Protein AF-A0A559GF08-F1 (afdb_monomer)

Sequence (227 aa):
DFEVPTYYSNYQAYDAAHPFNNPENWEAVPYRADKDIAAGDEINVTFIAVKAKAMRWRMERKVDKRGVAMIEMTFLAPSELPQESTQSKLLVDGKELPDFSENRQDYQVTYSGQRPKVSVEETDQVASTVVDSGDDSLPVLVRLVSESGKQVKEYRIQLTKEKPVSEKTVAAVQEELPKLEFVEKDLAYKTVEKKDSTLYLGETRVEQEGKVGKERIFTAVNPDGGK

Organism: Streptococcus pneumoniae (NCBI:txid1313)

pLDDT: mean 78.53, std 19.09, range [33.47, 97.62]

Radius of gyration: 30.88 Å; Cα contacts (8 Å, |Δi|>4): 286; chains: 1; bounding box: 60×71×81 Å

Structure (mmCIF, N/CA/C/O backbone):
data_AF-A0A559GF08-F1
#
_entry.id   AF-A0A559GF08-F1
#
loop_
_atom_site.group_PDB
_atom_site.id
_atom_site.type_symbol
_atom_site.label_atom_id
_atom_site.label_alt_id
_atom_site.label_comp_id
_atom_site.label_asym_id
_atom_site.label_entity_id
_atom_site.label_seq_id
_atom_site.pdbx_PDB_ins_code
_atom_site.Cartn_x
_atom_site.Cartn_y
_atom_site.Cartn_z
_atom_site.occupancy
_atom_site.B_iso_or_equiv
_atom_site.auth_seq_id
_atom_site.auth_comp_id
_atom_site.auth_asym_id
_atom_site.auth_atom_id
_atom_site.pdbx_PDB_model_num
ATOM 1 N N . ASP A 1 1 ? 13.457 18.458 -1.532 1.00 78.50 1 ASP A N 1
ATOM 2 C CA . ASP A 1 1 ? 12.415 18.038 -0.576 1.00 78.50 1 ASP A CA 1
ATOM 3 C C . ASP A 1 1 ? 11.056 18.244 -1.219 1.00 78.50 1 ASP A C 1
ATOM 5 O O . ASP A 1 1 ? 10.985 19.088 -2.108 1.00 78.50 1 ASP A O 1
ATOM 9 N N . PHE A 1 2 ? 10.035 17.468 -0.859 1.00 90.88 2 PHE A N 1
ATOM 10 C CA . PHE A 1 2 ? 8.680 17.598 -1.414 1.00 90.88 2 PHE A CA 1
ATOM 11 C C . PHE A 1 2 ? 7.626 17.177 -0.384 1.00 90.88 2 PHE A C 1
ATOM 13 O O . PHE A 1 2 ? 7.908 16.354 0.482 1.00 90.88 2 PHE A O 1
ATOM 20 N N . GLU A 1 3 ? 6.420 17.723 -0.519 1.00 91.25 3 GLU A N 1
ATOM 21 C CA . GLU A 1 3 ? 5.222 17.301 0.216 1.00 91.25 3 GLU A CA 1
ATOM 22 C C . GLU A 1 3 ? 4.402 16.317 -0.629 1.00 91.25 3 GLU A C 1
ATOM 24 O O . GLU A 1 3 ? 4.605 16.213 -1.837 1.00 91.25 3 GLU A O 1
ATOM 29 N N . VAL A 1 4 ? 3.465 15.587 -0.021 1.00 89.19 4 VAL A N 1
ATOM 30 C CA . VAL A 1 4 ? 2.555 14.705 -0.776 1.00 89.19 4 VAL A CA 1
ATOM 31 C C . VAL A 1 4 ? 1.690 15.551 -1.732 1.00 89.19 4 VAL A C 1
ATOM 33 O O . VAL A 1 4 ? 1.129 16.555 -1.284 1.00 89.19 4 VAL A O 1
ATOM 36 N N . PRO A 1 5 ? 1.531 15.172 -3.021 1.00 84.50 5 PRO A N 1
ATOM 37 C CA . PRO A 1 5 ? 0.679 15.920 -3.942 1.00 84.50 5 PRO A CA 1
ATOM 38 C C . PRO A 1 5 ? -0.761 15.986 -3.435 1.00 84.50 5 PRO A C 1
ATOM 40 O O . PRO A 1 5 ? -1.302 14.986 -2.954 1.00 84.50 5 PRO A O 1
ATOM 43 N N . THR A 1 6 ? -1.425 17.127 -3.632 1.00 83.69 6 THR A N 1
ATOM 44 C CA . THR A 1 6 ? -2.843 17.261 -3.242 1.00 83.69 6 THR A CA 1
ATOM 45 C C . THR A 1 6 ? -3.710 16.301 -4.059 1.00 83.69 6 THR A C 1
ATOM 47 O O . THR A 1 6 ? -4.591 15.631 -3.526 1.00 83.69 6 THR A O 1
ATOM 50 N N . TYR A 1 7 ? -3.403 16.168 -5.353 1.00 84.88 7 TYR A N 1
ATOM 51 C CA . TYR A 1 7 ? -4.056 15.233 -6.269 1.00 84.88 7 TYR A CA 1
ATOM 52 C C . TYR A 1 7 ? -3.156 14.028 -6.558 1.00 84.88 7 TYR A C 1
ATOM 54 O O . TYR A 1 7 ? -2.818 13.759 -7.708 1.00 84.88 7 TYR A O 1
ATOM 62 N N . TYR A 1 8 ? -2.749 13.291 -5.522 1.00 85.06 8 TYR A N 1
ATOM 63 C CA . TYR A 1 8 ? -1.783 12.187 -5.632 1.00 85.06 8 TYR A CA 1
ATOM 64 C C . TYR A 1 8 ? -2.163 11.093 -6.651 1.00 85.06 8 TYR A C 1
ATOM 66 O O . TYR A 1 8 ? -1.274 10.474 -7.230 1.00 85.06 8 TYR A O 1
ATOM 74 N N . SER A 1 9 ? -3.455 10.881 -6.931 1.00 85.44 9 SER A N 1
ATOM 75 C CA . SER A 1 9 ? -3.922 9.909 -7.933 1.00 85.44 9 SER A CA 1
ATOM 76 C C . SER A 1 9 ? -3.825 10.405 -9.380 1.00 85.44 9 SER A C 1
ATOM 78 O O . SER A 1 9 ? -3.810 9.596 -10.302 1.00 85.44 9 SER A O 1
ATOM 80 N N . ASN A 1 10 ? -3.772 11.725 -9.595 1.00 88.75 10 ASN A N 1
ATOM 81 C CA . ASN A 1 10 ? -3.817 12.358 -10.918 1.00 88.75 10 ASN A CA 1
ATOM 82 C C . ASN A 1 10 ? -2.965 13.644 -10.972 1.00 88.75 10 ASN A C 1
ATOM 84 O O . ASN A 1 10 ? -3.360 14.653 -11.565 1.00 88.75 10 ASN A O 1
ATOM 88 N N . TYR A 1 11 ? -1.777 13.613 -10.362 1.00 90.06 11 TYR A N 1
ATOM 89 C CA . TYR A 1 11 ? -0.917 14.792 -10.191 1.00 90.06 11 TYR A CA 1
ATOM 90 C C . TYR A 1 11 ? -0.452 15.392 -11.526 1.00 90.06 11 TYR A C 1
ATOM 92 O O . TYR A 1 11 ? -0.182 16.583 -11.610 1.00 90.06 11 TYR A O 1
ATOM 100 N N . GLN A 1 12 ? -0.401 14.607 -12.603 1.00 88.81 12 GLN A N 1
ATOM 101 C CA . GLN A 1 12 ? -0.050 15.128 -13.925 1.00 88.81 12 GLN A CA 1
ATOM 102 C C . GLN A 1 12 ? -1.097 16.112 -14.468 1.00 88.81 12 GLN A C 1
ATOM 104 O O . GLN A 1 12 ? -0.739 17.101 -15.102 1.00 88.81 12 GLN A O 1
ATOM 109 N N . ALA A 1 13 ? -2.383 15.848 -14.225 1.00 90.94 13 ALA A N 1
ATOM 110 C CA . ALA A 1 13 ? -3.478 16.666 -14.741 1.00 90.94 13 ALA A CA 1
ATOM 111 C C . ALA A 1 13 ? -3.845 17.817 -13.796 1.00 90.94 13 ALA A C 1
ATOM 113 O O . ALA A 1 13 ? -4.133 18.919 -14.255 1.00 90.94 13 ALA A O 1
ATOM 114 N N . TYR A 1 14 ? -3.835 17.559 -12.485 1.00 90.38 14 TYR A N 1
ATOM 115 C CA . TYR A 1 14 ? -4.385 18.480 -11.484 1.00 90.38 14 TYR A CA 1
ATOM 116 C C . TYR A 1 14 ? -3.335 19.111 -10.565 1.00 90.38 14 TYR A C 1
ATOM 118 O O . TYR A 1 14 ? -3.667 20.002 -9.789 1.00 90.38 14 TYR A O 1
ATOM 126 N N . ASP A 1 15 ? -2.073 18.688 -10.662 1.00 89.62 15 ASP A N 1
ATOM 127 C CA . ASP A 1 15 ? -0.966 19.210 -9.855 1.00 89.62 15 ASP A CA 1
ATOM 128 C C . ASP A 1 15 ? 0.312 19.346 -10.704 1.00 89.62 15 ASP A C 1
ATOM 130 O O . ASP A 1 15 ? 1.390 18.852 -10.372 1.00 89.62 15 ASP A O 1
ATOM 134 N N . ALA A 1 16 ? 0.175 19.973 -11.879 1.00 92.12 16 ALA A N 1
ATOM 135 C CA . ALA A 1 16 ? 1.210 20.009 -12.917 1.00 92.12 16 ALA A CA 1
ATOM 136 C C . ALA A 1 16 ? 2.567 20.557 -12.426 1.00 92.12 16 ALA A C 1
ATOM 138 O O . ALA A 1 16 ? 3.612 20.149 -12.931 1.00 92.12 16 ALA A O 1
ATOM 139 N N . ALA A 1 17 ? 2.560 21.441 -11.422 1.00 94.00 17 ALA A N 1
ATOM 140 C CA . ALA A 1 17 ? 3.764 22.027 -10.836 1.00 94.00 17 ALA A CA 1
ATOM 141 C C . ALA A 1 17 ? 4.477 21.112 -9.821 1.00 94.00 17 ALA A C 1
ATOM 143 O O . ALA A 1 17 ? 5.608 21.409 -9.433 1.00 94.00 17 ALA A O 1
ATOM 144 N N . HIS A 1 18 ? 3.854 20.009 -9.389 1.00 95.81 18 HIS A N 1
ATOM 145 C CA . HIS A 1 18 ? 4.458 19.092 -8.429 1.00 95.81 18 HIS A CA 1
ATOM 146 C C . HIS A 1 18 ? 5.778 18.507 -8.974 1.00 95.81 18 HIS A C 1
ATOM 148 O O . HIS A 1 18 ? 5.819 18.065 -10.129 1.00 95.81 18 HIS A O 1
ATOM 154 N N . PRO A 1 19 ? 6.857 18.410 -8.167 1.00 96.31 19 PRO A N 1
ATOM 155 C CA . PRO A 1 19 ? 8.168 17.938 -8.626 1.00 96.31 19 PRO A CA 1
ATOM 156 C C . PRO A 1 19 ? 8.160 16.528 -9.234 1.00 96.31 19 PRO A C 1
ATOM 158 O O . PRO A 1 19 ? 9.055 16.201 -10.010 1.00 96.31 19 PRO A O 1
ATOM 161 N N . PHE A 1 20 ? 7.151 15.700 -8.945 1.00 96.06 20 PHE A N 1
ATOM 162 C CA . PHE A 1 20 ? 6.994 14.378 -9.572 1.00 96.06 20 PHE A CA 1
ATOM 163 C C . PHE A 1 20 ? 6.760 14.438 -11.090 1.00 96.06 20 PHE A C 1
ATOM 165 O O . PHE A 1 20 ? 7.082 13.465 -11.778 1.00 96.06 20 PHE A O 1
ATOM 172 N N . ASN A 1 21 ? 6.255 15.561 -11.616 1.00 95.75 21 ASN A N 1
ATOM 173 C CA . ASN A 1 21 ? 6.024 15.761 -13.048 1.00 95.75 21 ASN A CA 1
ATOM 174 C C . ASN A 1 21 ? 7.292 16.097 -13.843 1.00 95.75 21 ASN A C 1
ATOM 176 O O . ASN A 1 21 ? 7.266 15.995 -15.066 1.00 95.75 21 ASN A O 1
ATOM 180 N N . ASN A 1 22 ? 8.399 16.465 -13.189 1.00 96.38 22 ASN A N 1
ATOM 181 C CA . ASN A 1 22 ? 9.665 16.710 -13.875 1.00 96.38 22 ASN A CA 1
ATOM 182 C C . ASN A 1 22 ? 10.418 15.378 -14.089 1.00 96.38 22 ASN A C 1
ATOM 184 O O . ASN A 1 22 ? 10.813 14.758 -13.098 1.00 96.38 22 ASN A O 1
ATOM 188 N N . PRO A 1 23 ? 10.645 14.921 -15.338 1.00 95.88 23 PRO A N 1
ATOM 189 C CA . PRO A 1 23 ? 11.361 13.673 -15.608 1.00 95.88 23 PRO A CA 1
ATOM 190 C C . PRO A 1 23 ? 12.783 13.646 -15.042 1.00 95.88 23 PRO A C 1
ATOM 192 O O . PRO A 1 23 ? 13.216 12.587 -14.602 1.00 95.88 23 PRO A O 1
ATOM 195 N N . GLU A 1 24 ? 13.457 14.798 -14.978 1.00 97.25 24 GLU A N 1
ATOM 196 C CA . GLU A 1 24 ? 14.831 14.933 -14.468 1.00 97.25 24 GLU A CA 1
ATOM 197 C C . GLU A 1 24 ? 14.940 14.670 -12.957 1.00 97.25 24 GLU A C 1
ATOM 199 O O . GLU A 1 24 ? 16.025 14.419 -12.443 1.00 97.25 24 GLU A O 1
ATOM 204 N N . ASN A 1 25 ? 13.818 14.687 -12.228 1.00 97.00 25 ASN A N 1
ATOM 205 C CA . ASN A 1 25 ? 13.786 14.345 -10.803 1.00 97.00 25 ASN A CA 1
ATOM 206 C C . ASN A 1 25 ? 13.762 12.825 -10.551 1.00 97.00 25 ASN A C 1
ATOM 208 O O . ASN A 1 25 ? 13.628 12.404 -9.401 1.00 97.00 25 ASN A O 1
ATOM 212 N N . TRP A 1 26 ? 13.842 11.999 -11.601 1.00 97.38 26 TRP A N 1
ATOM 213 C CA . TRP A 1 26 ? 13.756 10.545 -11.506 1.00 97.38 26 TRP A CA 1
ATOM 214 C C . TRP A 1 26 ? 14.957 9.866 -12.150 1.00 97.38 26 TRP A C 1
ATOM 216 O O . TRP A 1 26 ? 15.234 10.050 -13.332 1.00 97.38 26 TRP A O 1
ATOM 226 N N . GLU A 1 27 ? 15.602 8.995 -11.384 1.00 97.62 27 GLU A N 1
ATOM 227 C CA . GLU A 1 27 ? 16.711 8.170 -11.849 1.00 97.62 27 GLU A CA 1
ATOM 228 C C . GLU A 1 27 ? 16.234 6.744 -12.154 1.00 97.62 27 GLU A C 1
ATOM 230 O O . GLU A 1 27 ? 15.388 6.186 -11.450 1.00 97.62 27 GLU A O 1
ATOM 235 N N . ALA A 1 28 ? 16.746 6.155 -13.236 1.00 97.31 28 ALA A N 1
ATOM 236 C CA . ALA A 1 28 ? 16.415 4.786 -13.609 1.00 97.31 28 ALA A CA 1
ATOM 237 C C . ALA A 1 28 ? 17.210 3.792 -12.756 1.00 97.31 28 ALA A C 1
ATOM 239 O O . ALA A 1 28 ? 18.436 3.843 -12.719 1.00 97.31 28 ALA A O 1
ATOM 240 N N . VAL A 1 29 ? 16.513 2.840 -12.138 1.00 96.62 29 VAL A N 1
ATOM 241 C CA . VAL A 1 29 ? 17.131 1.742 -11.388 1.00 96.62 29 VAL A CA 1
ATOM 242 C C . VAL A 1 29 ? 17.041 0.463 -12.226 1.00 96.62 29 VAL A C 1
ATOM 244 O O . VAL A 1 29 ? 15.929 0.001 -12.497 1.00 96.62 29 VAL A O 1
ATOM 247 N N . PRO A 1 30 ? 18.172 -0.122 -12.667 1.00 95.44 30 PRO A N 1
ATOM 248 C CA . PRO A 1 30 ? 18.167 -1.425 -13.321 1.00 95.44 30 PRO A CA 1
ATOM 249 C C . PRO A 1 30 ? 17.626 -2.502 -12.379 1.00 95.44 30 PRO A C 1
ATOM 251 O O . PRO A 1 30 ? 18.011 -2.564 -11.211 1.00 95.44 30 PRO A O 1
ATOM 254 N N . TYR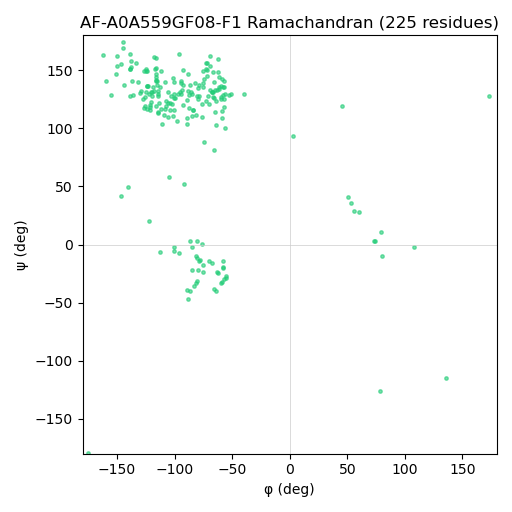 A 1 31 ? 16.757 -3.369 -12.894 1.00 95.31 31 TYR A N 1
ATOM 255 C CA . TYR A 1 31 ? 16.091 -4.401 -12.107 1.00 95.31 31 TYR A CA 1
ATOM 256 C C . TYR A 1 31 ? 16.014 -5.732 -12.856 1.00 95.31 31 TYR A C 1
ATOM 258 O O . TYR A 1 31 ? 16.171 -5.794 -14.078 1.00 95.31 31 TYR A O 1
ATOM 266 N N . ARG A 1 32 ? 15.729 -6.801 -12.110 1.00 94.12 32 ARG A N 1
ATOM 267 C CA . ARG A 1 32 ? 15.436 -8.139 -12.624 1.00 94.12 32 ARG A CA 1
ATOM 268 C C . ARG A 1 32 ? 14.120 -8.639 -12.036 1.00 94.12 32 ARG A C 1
ATOM 270 O O . ARG A 1 32 ? 13.982 -8.687 -10.817 1.00 94.12 32 ARG A O 1
ATOM 277 N N . ALA A 1 33 ? 13.193 -9.031 -12.906 1.00 94.38 33 ALA A N 1
ATOM 278 C CA . ALA A 1 33 ? 11.969 -9.730 -12.526 1.00 94.38 33 ALA A CA 1
ATOM 279 C C . ALA A 1 33 ? 12.202 -11.250 -12.499 1.00 94.38 33 ALA A C 1
ATOM 281 O O . ALA A 1 33 ? 12.999 -11.775 -13.283 1.00 94.38 33 ALA A O 1
ATOM 282 N N . ASP A 1 34 ? 11.520 -11.950 -11.596 1.00 91.12 34 ASP A N 1
ATOM 283 C CA . ASP A 1 34 ? 11.561 -13.413 -11.481 1.00 91.12 34 ASP A CA 1
ATOM 284 C C . ASP A 1 34 ? 10.753 -14.132 -12.577 1.00 91.12 34 ASP A C 1
ATOM 286 O O . ASP A 1 34 ? 11.049 -15.283 -12.904 1.00 91.12 34 ASP A O 1
ATOM 290 N N . LYS A 1 35 ? 9.766 -13.447 -13.162 1.00 93.50 35 LYS A N 1
ATOM 291 C CA . LYS A 1 35 ? 8.879 -13.941 -14.223 1.00 93.50 35 LYS A CA 1
ATOM 292 C C . LYS A 1 35 ? 8.497 -12.838 -15.216 1.00 93.50 35 LYS A C 1
ATOM 294 O O . LYS A 1 35 ? 8.838 -11.668 -15.037 1.00 93.50 35 LYS A O 1
ATOM 299 N N . ASP A 1 36 ? 7.784 -13.225 -16.272 1.00 95.69 36 ASP A N 1
ATOM 300 C CA . ASP A 1 36 ? 7.276 -12.295 -17.282 1.00 95.69 36 ASP A CA 1
ATOM 301 C C . ASP A 1 36 ? 6.300 -11.275 -16.682 1.00 95.69 36 ASP A C 1
ATOM 303 O O . ASP A 1 36 ? 5.471 -11.602 -15.831 1.00 95.69 36 ASP A O 1
ATOM 307 N N . ILE A 1 37 ? 6.341 -10.039 -17.188 1.00 96.25 37 ILE A N 1
ATOM 308 C CA . ILE A 1 37 ? 5.402 -8.987 -16.784 1.00 96.25 37 ILE A CA 1
ATOM 309 C C . ILE A 1 37 ? 4.026 -9.251 -17.412 1.00 96.25 37 ILE A C 1
ATOM 311 O O . ILE A 1 37 ? 3.703 -8.783 -18.511 1.00 96.25 37 ILE A O 1
ATOM 315 N N . ALA A 1 38 ? 3.210 -10.026 -16.703 1.00 94.56 38 ALA A N 1
ATOM 316 C CA . ALA A 1 38 ? 1.864 -10.422 -17.093 1.00 94.56 38 ALA A CA 1
ATOM 317 C C . ALA A 1 38 ? 0.895 -10.350 -15.904 1.00 94.56 38 ALA A C 1
ATOM 319 O O . ALA A 1 38 ? 1.299 -10.379 -14.748 1.00 94.56 38 ALA A O 1
ATOM 320 N N . ALA A 1 39 ? -0.401 -10.239 -16.200 1.00 93.50 39 ALA A N 1
ATOM 321 C CA . ALA A 1 39 ? -1.435 -10.327 -15.173 1.00 93.50 39 ALA A CA 1
ATOM 322 C C . ALA A 1 39 ? -1.570 -11.774 -14.675 1.00 93.50 39 ALA A C 1
ATOM 324 O O . ALA A 1 39 ? -1.469 -12.706 -15.475 1.00 93.50 39 ALA A O 1
ATOM 325 N N . GLY A 1 40 ? -1.857 -11.944 -13.386 1.00 93.56 40 GLY A N 1
ATOM 326 C CA . GLY A 1 40 ? -1.949 -13.248 -12.737 1.00 93.56 40 GLY A CA 1
ATOM 327 C C . GLY A 1 40 ? -1.239 -13.203 -11.393 1.00 93.56 40 GLY A C 1
ATOM 328 O O . GLY A 1 40 ? -1.667 -12.466 -10.508 1.00 93.56 40 GLY A O 1
ATOM 329 N N . ASP A 1 41 ? -0.162 -13.971 -11.273 1.00 88.94 41 ASP A N 1
ATOM 330 C CA . ASP A 1 41 ? 0.632 -14.064 -10.049 1.00 88.94 41 ASP A CA 1
ATOM 331 C C . ASP A 1 41 ? 1.453 -12.798 -9.774 1.00 88.94 41 ASP A C 1
ATOM 333 O O . ASP A 1 41 ? 1.838 -12.067 -10.689 1.00 88.94 41 ASP A O 1
ATOM 337 N N . GLU A 1 42 ? 1.789 -12.592 -8.501 1.00 87.69 42 GLU A N 1
ATOM 338 C CA . GLU A 1 42 ? 2.728 -11.559 -8.067 1.00 87.69 42 GLU A CA 1
ATOM 339 C C . GLU A 1 42 ? 4.097 -11.723 -8.743 1.00 87.69 42 GLU A C 1
ATOM 341 O O . GLU A 1 42 ? 4.585 -12.842 -8.929 1.00 87.69 42 GLU A O 1
ATOM 346 N N . ILE A 1 43 ? 4.710 -10.600 -9.119 1.00 88.88 43 ILE A N 1
ATOM 347 C CA . ILE A 1 43 ? 6.018 -10.545 -9.776 1.00 88.88 43 ILE A CA 1
ATOM 348 C C . ILE A 1 43 ? 7.027 -10.018 -8.763 1.00 88.88 43 ILE A C 1
ATOM 350 O O . ILE A 1 43 ? 6.913 -8.874 -8.320 1.00 88.88 43 ILE A O 1
ATOM 354 N N . ASN A 1 44 ? 8.047 -10.816 -8.452 1.00 87.75 44 ASN A N 1
ATOM 355 C CA . ASN A 1 44 ? 9.121 -10.381 -7.569 1.00 87.75 44 ASN A CA 1
ATOM 356 C C . ASN A 1 44 ? 10.196 -9.676 -8.384 1.00 87.75 44 ASN A C 1
ATOM 358 O O . ASN A 1 44 ? 10.711 -10.206 -9.374 1.00 87.75 44 ASN A O 1
ATOM 362 N N . VAL A 1 45 ? 10.561 -8.478 -7.940 1.00 91.44 45 VAL A N 1
ATOM 363 C CA . VAL A 1 45 ? 11.585 -7.664 -8.584 1.00 91.44 45 VAL A CA 1
ATOM 364 C C . VAL A 1 45 ? 12.742 -7.442 -7.626 1.00 91.44 45 VAL A C 1
ATOM 366 O O . VAL A 1 45 ? 12.559 -7.023 -6.491 1.00 91.44 45 VAL A O 1
ATOM 369 N N . THR A 1 46 ? 13.951 -7.659 -8.130 1.00 89.25 46 THR A N 1
ATOM 370 C CA . THR A 1 46 ? 15.199 -7.379 -7.416 1.00 89.25 46 THR A CA 1
ATOM 371 C C . THR A 1 46 ? 15.983 -6.283 -8.126 1.00 89.25 46 THR A C 1
ATOM 373 O O . THR A 1 46 ? 16.027 -6.223 -9.356 1.00 89.25 46 THR A O 1
ATOM 376 N N . PHE A 1 47 ? 16.601 -5.401 -7.350 1.00 91.56 47 PHE A N 1
ATOM 377 C CA . PHE A 1 47 ? 17.461 -4.322 -7.828 1.00 91.56 47 PHE A CA 1
ATOM 378 C C . PHE A 1 47 ? 18.534 -4.023 -6.777 1.00 91.56 47 PHE A C 1
ATOM 380 O O . PHE A 1 47 ? 18.417 -4.430 -5.622 1.00 91.56 47 PHE A O 1
ATOM 387 N N . ILE A 1 48 ? 19.603 -3.333 -7.178 1.00 87.88 48 ILE A N 1
ATOM 388 C CA . ILE A 1 48 ? 20.638 -2.898 -6.232 1.00 87.88 48 ILE A CA 1
ATOM 389 C C . ILE A 1 48 ? 20.012 -1.901 -5.258 1.00 87.88 48 ILE A C 1
ATOM 391 O O . ILE A 1 48 ? 19.332 -0.977 -5.692 1.00 87.88 48 ILE A O 1
ATOM 395 N N . ALA A 1 49 ? 20.257 -2.078 -3.959 1.00 89.94 49 ALA A N 1
ATOM 396 C CA . ALA A 1 49 ? 19.702 -1.220 -2.919 1.00 89.94 49 ALA A CA 1
ATOM 397 C C . ALA A 1 49 ? 19.946 0.272 -3.212 1.00 89.94 49 ALA A C 1
ATOM 399 O O . ALA A 1 49 ? 21.079 0.695 -3.452 1.00 89.94 49 ALA A O 1
ATOM 400 N N . VAL A 1 50 ? 18.879 1.071 -3.146 1.00 91.19 50 VAL A N 1
ATOM 401 C CA . VAL A 1 50 ? 18.915 2.529 -3.323 1.00 91.19 50 VAL A CA 1
ATOM 402 C C . VAL A 1 50 ? 18.296 3.224 -2.118 1.00 91.19 50 VAL A C 1
ATOM 404 O O . VAL A 1 50 ? 17.386 2.701 -1.479 1.00 91.19 50 VAL A O 1
ATOM 407 N N . LYS A 1 51 ? 18.772 4.433 -1.810 1.00 91.94 51 LYS A N 1
ATOM 408 C CA . LYS A 1 51 ? 18.172 5.293 -0.787 1.00 91.94 51 LYS A CA 1
ATOM 409 C C . LYS A 1 51 ? 17.324 6.358 -1.472 1.00 91.94 51 LYS A C 1
ATOM 411 O O . LYS A 1 51 ? 17.869 7.263 -2.096 1.00 91.94 51 LYS A O 1
ATOM 416 N N . ALA A 1 52 ? 16.006 6.272 -1.327 1.00 90.94 52 ALA A N 1
ATOM 417 C CA . ALA A 1 52 ? 15.069 7.199 -1.952 1.00 90.94 52 ALA A CA 1
ATOM 418 C C . ALA A 1 52 ? 13.946 7.598 -0.986 1.00 90.94 52 ALA A C 1
ATOM 420 O O . ALA A 1 52 ? 13.596 6.845 -0.082 1.00 90.94 52 ALA A O 1
ATOM 421 N N . LYS A 1 53 ? 13.376 8.793 -1.189 1.00 90.31 53 LYS A N 1
ATOM 422 C CA . LYS A 1 53 ? 12.151 9.240 -0.495 1.00 90.31 53 LYS A CA 1
ATOM 423 C C . LYS A 1 53 ? 10.872 8.751 -1.187 1.00 90.31 53 LYS A C 1
ATOM 425 O O . LYS A 1 53 ? 9.822 8.716 -0.563 1.00 90.31 53 LYS A O 1
ATOM 430 N N . ALA A 1 54 ? 10.956 8.419 -2.474 1.00 91.88 54 ALA A N 1
ATOM 431 C CA . ALA A 1 54 ? 9.858 7.890 -3.270 1.00 91.88 54 ALA A CA 1
ATOM 432 C C . ALA A 1 54 ? 10.410 6.987 -4.375 1.00 91.88 54 ALA A C 1
ATOM 434 O O . ALA A 1 54 ? 11.476 7.258 -4.928 1.00 91.88 54 ALA A O 1
ATOM 435 N N . MET A 1 55 ? 9.651 5.951 -4.712 1.00 94.12 55 MET A N 1
ATOM 436 C CA . MET A 1 55 ? 9.915 5.037 -5.819 1.00 94.12 55 MET A CA 1
ATOM 437 C C . MET A 1 55 ? 8.689 5.014 -6.735 1.00 94.12 55 MET A C 1
ATOM 439 O O . MET A 1 55 ? 7.568 5.245 -6.283 1.00 94.12 55 MET A O 1
ATOM 443 N N . ARG A 1 56 ? 8.885 4.756 -8.032 1.00 95.19 56 ARG A N 1
ATOM 444 C CA . ARG A 1 56 ? 7.775 4.599 -8.981 1.00 95.19 56 ARG A CA 1
ATOM 445 C C . ARG A 1 56 ? 8.102 3.594 -10.070 1.00 95.19 56 ARG A C 1
ATOM 447 O O . ARG A 1 56 ? 9.251 3.466 -10.483 1.00 95.19 56 ARG A O 1
ATOM 454 N N . TRP A 1 57 ? 7.052 3.017 -10.635 1.00 96.56 57 TRP A N 1
ATOM 455 C CA . TRP A 1 57 ? 7.104 2.308 -11.905 1.00 96.56 57 TRP A 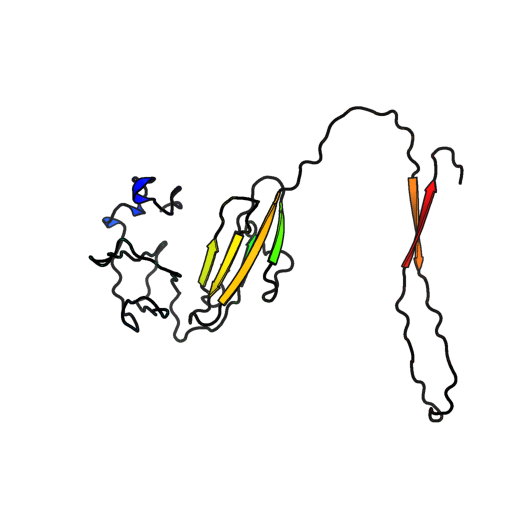CA 1
ATOM 456 C C . TRP A 1 57 ? 6.570 3.208 -13.018 1.00 96.56 57 TRP A C 1
ATOM 458 O O . TRP A 1 57 ? 5.397 3.580 -13.021 1.00 96.56 57 TRP A O 1
ATOM 468 N N . ARG A 1 58 ? 7.425 3.576 -13.978 1.00 96.62 58 ARG A N 1
ATOM 469 C CA . ARG A 1 58 ? 6.984 4.255 -15.205 1.00 96.62 58 ARG A CA 1
ATOM 470 C C . ARG A 1 58 ? 6.643 3.191 -16.246 1.00 96.62 58 ARG A C 1
ATOM 472 O O . ARG A 1 58 ? 7.539 2.524 -16.749 1.00 96.62 58 ARG A O 1
ATOM 479 N N . MET A 1 59 ? 5.353 3.025 -16.529 1.00 97.06 59 MET A N 1
ATOM 480 C CA . MET A 1 59 ? 4.817 1.921 -17.332 1.00 97.06 59 MET A CA 1
ATOM 481 C C . MET A 1 59 ? 4.156 2.421 -18.613 1.00 97.06 59 MET A C 1
ATOM 483 O O . MET A 1 59 ? 3.579 3.507 -18.646 1.00 97.06 59 MET A O 1
ATOM 487 N N . GLU A 1 60 ? 4.177 1.585 -19.647 1.00 97.50 60 GLU A N 1
ATOM 488 C CA . GLU A 1 60 ? 3.471 1.823 -20.902 1.00 97.50 60 GLU A CA 1
ATOM 489 C C . GLU A 1 60 ? 2.373 0.774 -21.079 1.00 97.50 60 GLU A C 1
ATOM 491 O O . GLU A 1 60 ? 2.594 -0.427 -20.909 1.00 97.50 60 GLU A O 1
ATOM 496 N N . ARG A 1 61 ? 1.160 1.221 -21.418 1.00 97.38 61 ARG A N 1
ATOM 497 C CA . ARG A 1 61 ? 0.075 0.294 -21.757 1.00 97.38 61 ARG A CA 1
ATOM 498 C C . ARG A 1 61 ? 0.407 -0.440 -23.057 1.00 97.38 61 ARG A C 1
ATOM 500 O O . ARG A 1 61 ? 0.962 0.148 -23.984 1.00 97.38 61 ARG A O 1
ATOM 507 N N . LYS A 1 62 ? -0.050 -1.687 -23.182 1.00 96.81 62 LYS A N 1
ATOM 508 C CA . LYS A 1 62 ? -0.035 -2.385 -24.475 1.00 96.81 62 LYS A CA 1
ATOM 509 C C . LYS A 1 62 ? -0.917 -1.649 -25.491 1.00 96.81 62 LYS A C 1
ATOM 511 O O . LYS A 1 62 ? -1.928 -1.036 -25.132 1.00 96.81 62 LYS A O 1
ATOM 516 N N . VAL A 1 63 ? -0.539 -1.723 -26.768 1.00 97.12 63 VAL A N 1
ATOM 517 C CA . VAL A 1 63 ? -1.218 -1.012 -27.868 1.00 97.12 63 VAL A CA 1
ATOM 518 C C . VAL A 1 63 ? -2.694 -1.395 -28.006 1.00 97.12 63 VAL A C 1
ATOM 520 O O . VAL A 1 63 ? -3.517 -0.534 -28.312 1.00 97.12 63 VAL A O 1
ATOM 523 N N . ASP A 1 64 ? -3.030 -2.649 -27.703 1.00 97.50 64 ASP A N 1
ATOM 524 C CA . ASP A 1 64 ? -4.371 -3.239 -27.754 1.00 97.50 64 ASP A CA 1
ATOM 525 C C . ASP A 1 64 ? -5.205 -2.993 -26.480 1.00 97.50 64 ASP A C 1
ATOM 527 O O . ASP A 1 64 ? -6.366 -3.398 -26.407 1.00 97.50 64 ASP A O 1
ATOM 531 N N . LYS A 1 65 ? -4.639 -2.323 -25.466 1.00 97.38 65 LYS A N 1
ATOM 532 C CA . LYS A 1 65 ? -5.303 -2.006 -24.190 1.00 97.38 65 LYS A CA 1
ATOM 533 C C . LYS A 1 65 ? -5.460 -0.504 -23.997 1.00 97.38 65 LYS A C 1
ATOM 535 O O . LYS A 1 65 ? -4.768 0.300 -24.613 1.00 97.38 65 LYS A O 1
ATOM 540 N N . ARG A 1 66 ? -6.379 -0.105 -23.114 1.00 96.44 66 ARG A N 1
ATOM 541 C CA . ARG A 1 66 ? -6.685 1.309 -22.817 1.00 96.44 66 ARG A CA 1
ATOM 542 C C . ARG A 1 66 ? -6.042 1.834 -21.531 1.00 96.44 66 ARG A C 1
ATOM 544 O O . ARG A 1 66 ? -6.168 3.017 -21.252 1.00 96.44 66 ARG A O 1
ATOM 551 N N . GLY A 1 67 ? -5.318 0.996 -20.797 1.00 95.44 67 GLY A N 1
ATOM 552 C CA . GLY A 1 67 ? -4.648 1.380 -19.559 1.00 95.44 67 GLY A CA 1
ATOM 553 C C . GLY A 1 67 ? -3.797 0.250 -18.991 1.00 95.44 67 GLY A C 1
ATOM 554 O O . GLY A 1 67 ? -3.715 -0.829 -19.584 1.00 95.44 67 GLY A O 1
ATOM 555 N N . VAL A 1 68 ? -3.175 0.531 -17.851 1.00 96.62 68 VAL A N 1
ATOM 556 C CA . VAL A 1 68 ? -2.484 -0.438 -16.995 1.00 96.62 68 VAL A CA 1
ATOM 557 C C . VAL A 1 68 ? -3.336 -0.624 -15.743 1.00 96.62 68 VAL A C 1
ATOM 559 O O . VAL A 1 68 ? -3.903 0.345 -15.243 1.00 96.62 68 VAL A O 1
ATOM 562 N N . ALA A 1 69 ? -3.441 -1.857 -15.261 1.00 94.12 69 ALA A N 1
ATOM 563 C CA . ALA A 1 69 ? -4.093 -2.177 -14.000 1.00 94.12 69 ALA A CA 1
ATOM 564 C C . ALA A 1 69 ? -3.088 -2.909 -13.110 1.00 94.12 69 ALA A C 1
ATOM 566 O O . ALA A 1 69 ? -2.374 -3.790 -13.587 1.00 94.12 69 ALA A O 1
ATOM 567 N N . MET A 1 70 ? -3.043 -2.531 -11.838 1.00 93.00 70 MET A N 1
ATOM 568 C CA . MET A 1 70 ? -2.236 -3.169 -10.803 1.00 93.00 70 MET A CA 1
ATOM 569 C C . MET A 1 70 ? -3.133 -3.415 -9.599 1.00 93.00 70 MET A C 1
ATOM 571 O O . MET A 1 70 ? -3.974 -2.572 -9.291 1.00 93.00 70 MET A O 1
ATOM 575 N N . ILE A 1 71 ? -2.970 -4.573 -8.963 1.00 86.25 71 ILE A N 1
ATOM 576 C CA . ILE A 1 71 ? -3.694 -4.901 -7.731 1.00 86.25 71 ILE A CA 1
ATOM 577 C C . ILE A 1 71 ? -2.898 -4.393 -6.529 1.00 86.25 71 ILE A C 1
ATOM 579 O O . ILE A 1 71 ? -3.467 -3.706 -5.695 1.00 86.25 71 ILE A O 1
ATOM 583 N N . GLU A 1 72 ? -1.589 -4.655 -6.500 1.00 86.75 72 GLU A N 1
ATOM 584 C CA . GLU A 1 72 ? -0.686 -4.216 -5.434 1.00 86.75 72 GLU A CA 1
ATOM 585 C C . GLU A 1 72 ? 0.651 -3.733 -6.021 1.00 86.75 72 GLU A C 1
ATOM 587 O O . GLU A 1 72 ? 1.080 -4.192 -7.085 1.00 86.75 72 GLU A O 1
ATOM 592 N N . MET A 1 73 ? 1.305 -2.798 -5.329 1.00 87.44 73 MET A N 1
ATOM 593 C CA . MET A 1 73 ? 2.682 -2.375 -5.577 1.00 87.44 73 MET A CA 1
ATOM 594 C C . MET A 1 73 ? 3.389 -2.189 -4.238 1.00 87.44 73 MET A C 1
ATOM 596 O O . MET A 1 73 ? 2.930 -1.417 -3.401 1.00 87.44 73 MET A O 1
ATOM 600 N N . THR A 1 74 ? 4.545 -2.825 -4.088 1.00 85.56 74 THR A N 1
ATOM 601 C CA . THR A 1 74 ? 5.284 -2.856 -2.829 1.00 85.56 74 THR A CA 1
ATOM 602 C C . THR A 1 74 ? 6.777 -2.641 -3.077 1.00 85.56 74 THR A C 1
ATOM 604 O O . THR A 1 74 ? 7.329 -3.158 -4.048 1.00 85.56 74 THR A O 1
ATOM 607 N N . PHE A 1 75 ? 7.437 -1.877 -2.201 1.00 85.19 75 PHE A N 1
ATOM 608 C CA . PHE A 1 75 ? 8.894 -1.739 -2.160 1.00 85.19 75 PHE A CA 1
ATOM 609 C C . PHE A 1 75 ? 9.398 -2.210 -0.801 1.00 85.19 75 PHE A C 1
ATOM 611 O O . PHE A 1 75 ? 8.876 -1.787 0.225 1.00 85.19 75 PHE A O 1
ATOM 618 N N . LEU A 1 76 ? 10.414 -3.068 -0.812 1.00 82.62 76 LEU A N 1
ATOM 619 C CA . LEU A 1 76 ? 10.945 -3.723 0.380 1.00 82.62 76 LEU A CA 1
ATOM 620 C C . LEU A 1 76 ? 12.391 -3.289 0.616 1.00 82.62 76 LEU A C 1
ATOM 622 O O . LEU A 1 76 ? 13.111 -2.928 -0.323 1.00 82.62 76 LEU A O 1
ATOM 626 N N . ALA A 1 77 ? 12.811 -3.313 1.879 1.00 79.06 77 ALA A N 1
ATOM 627 C CA . ALA A 1 77 ? 14.217 -3.164 2.218 1.00 79.06 77 ALA A CA 1
ATOM 628 C C . ALA A 1 77 ? 15.012 -4.414 1.773 1.00 79.06 77 ALA A C 1
ATOM 630 O O . ALA A 1 77 ? 14.421 -5.449 1.471 1.00 79.06 77 ALA A O 1
ATOM 631 N N . PRO A 1 78 ? 16.350 -4.331 1.666 1.00 76.06 78 PRO A N 1
ATOM 632 C CA . PRO A 1 78 ? 17.156 -5.488 1.295 1.00 76.06 78 PRO A CA 1
ATOM 633 C C . PRO A 1 78 ? 17.131 -6.577 2.378 1.00 76.06 78 PRO A C 1
ATOM 635 O O . PRO A 1 78 ? 17.470 -6.295 3.528 1.00 76.06 78 PRO A O 1
ATOM 638 N N . SER A 1 79 ? 16.875 -7.825 1.979 1.00 68.38 79 SER A N 1
ATOM 639 C CA . SER A 1 79 ? 17.019 -9.014 2.825 1.00 68.38 79 SER A CA 1
ATOM 640 C C . SER A 1 79 ? 17.764 -10.143 2.102 1.00 68.38 79 SER A C 1
ATOM 642 O O . SER A 1 79 ? 17.805 -10.198 0.871 1.00 68.38 79 SER A O 1
ATOM 644 N N . GLU A 1 80 ? 18.373 -11.053 2.868 1.00 66.94 80 GLU A N 1
ATOM 645 C CA . GLU A 1 80 ? 18.950 -12.289 2.317 1.00 66.94 80 GLU A CA 1
ATOM 646 C C . GLU A 1 80 ? 17.884 -13.371 2.068 1.00 66.94 80 GLU A C 1
ATOM 648 O O . GLU A 1 80 ? 18.027 -14.175 1.145 1.00 66.94 80 GLU A O 1
ATOM 653 N N . LEU A 1 81 ? 16.818 -13.394 2.878 1.00 72.94 81 LEU A N 1
ATOM 654 C CA . LEU A 1 81 ? 15.679 -14.305 2.764 1.00 72.94 81 LEU A CA 1
ATOM 655 C C . LEU A 1 81 ? 14.384 -13.573 3.145 1.00 72.94 81 LEU A C 1
ATOM 657 O O . LEU A 1 81 ? 14.382 -12.900 4.180 1.00 72.94 81 LEU A O 1
ATOM 661 N N . PRO A 1 82 ? 13.279 -13.775 2.395 1.00 70.56 82 PRO A N 1
ATOM 662 C CA . PRO A 1 82 ? 12.006 -13.143 2.707 1.00 70.56 82 PRO A CA 1
ATOM 663 C C . PRO A 1 82 ? 11.494 -13.532 4.092 1.00 70.56 82 PRO A C 1
ATOM 665 O O . PRO A 1 82 ? 11.349 -14.721 4.399 1.00 70.56 82 PRO A O 1
ATOM 668 N N . GLN A 1 83 ? 11.176 -12.534 4.911 1.00 80.25 83 GLN A N 1
ATOM 669 C CA . GLN A 1 83 ? 10.538 -12.751 6.204 1.00 80.25 83 GLN A CA 1
ATOM 670 C C . GLN A 1 83 ? 9.030 -12.974 6.039 1.00 80.25 83 GLN A C 1
ATOM 672 O O . GLN A 1 83 ? 8.310 -12.186 5.429 1.00 80.25 83 GLN A O 1
ATOM 677 N N . GLU A 1 84 ? 8.533 -14.065 6.620 1.00 86.25 84 GLU A N 1
ATOM 678 C CA . GLU A 1 84 ? 7.114 -14.442 6.623 1.00 86.25 84 GLU A CA 1
ATOM 679 C C . GLU A 1 84 ? 6.412 -13.875 7.874 1.00 86.25 84 GLU A C 1
ATOM 681 O O . GLU A 1 84 ? 5.811 -14.617 8.651 1.00 86.25 84 GLU A O 1
ATOM 686 N N . SER A 1 85 ? 6.554 -12.566 8.101 1.00 85.94 85 SER A N 1
ATOM 687 C CA . SER A 1 85 ? 5.957 -11.829 9.223 1.00 85.94 85 SER A CA 1
ATOM 688 C C . SER A 1 85 ? 4.965 -10.795 8.694 1.00 85.94 85 SER A C 1
ATOM 690 O O . SER A 1 85 ? 5.163 -10.245 7.617 1.00 85.94 85 SER A O 1
ATOM 692 N N . THR A 1 86 ? 3.900 -10.528 9.448 1.00 87.75 86 THR A N 1
ATOM 693 C CA . THR A 1 86 ? 3.019 -9.356 9.269 1.00 87.75 86 THR A CA 1
ATOM 694 C C . THR A 1 86 ? 2.961 -8.523 10.549 1.00 87.75 86 THR A C 1
ATOM 696 O O . THR A 1 86 ? 1.985 -7.808 10.783 1.00 87.75 86 THR A O 1
ATOM 699 N N . GLN A 1 87 ? 3.949 -8.684 11.431 1.00 89.25 87 GLN A N 1
ATOM 700 C CA . GLN A 1 87 ? 4.000 -7.976 12.699 1.00 89.25 87 GLN A CA 1
ATOM 701 C C . GLN A 1 87 ? 4.210 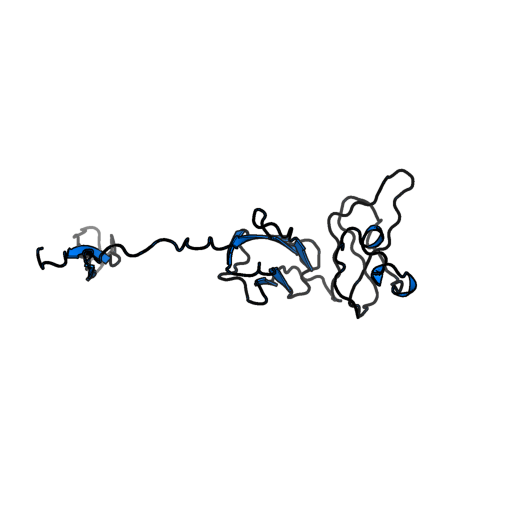-6.486 12.425 1.00 89.25 87 GLN A C 1
ATOM 703 O O . GLN A 1 87 ? 5.103 -6.094 11.673 1.00 89.25 87 GLN A O 1
ATOM 708 N N . SER A 1 88 ? 3.348 -5.641 12.979 1.00 90.38 88 SER A N 1
ATOM 709 C CA . SER A 1 88 ? 3.410 -4.182 12.842 1.00 90.38 88 SER A CA 1
ATOM 710 C C . SER A 1 88 ? 2.559 -3.535 13.926 1.00 90.38 88 SER A C 1
ATOM 712 O O . SER A 1 88 ? 1.687 -4.189 14.504 1.00 90.38 88 SER A O 1
ATOM 714 N N . LYS A 1 89 ? 2.760 -2.238 14.169 1.00 92.81 89 LYS A N 1
ATOM 715 C CA . LYS A 1 89 ? 1.859 -1.454 15.022 1.00 92.81 89 LYS A CA 1
ATOM 716 C C . LYS A 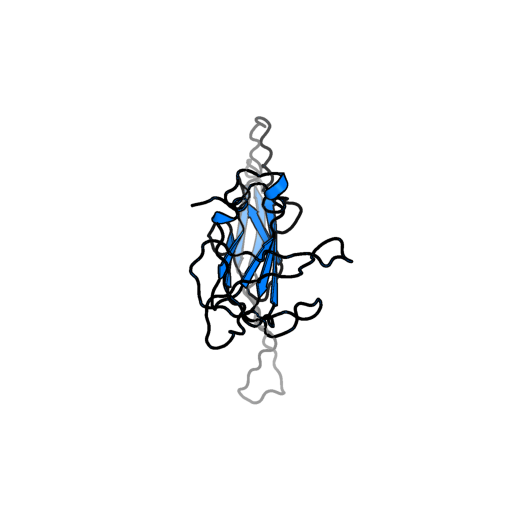1 89 ? 0.998 -0.542 14.169 1.00 92.81 89 LYS A C 1
ATOM 718 O O . LYS A 1 89 ? 1.501 0.200 13.326 1.00 92.81 89 LYS A O 1
ATOM 723 N N . LEU A 1 90 ? -0.304 -0.566 14.418 1.00 93.94 90 LEU A N 1
ATOM 724 C CA . LEU A 1 90 ? -1.227 0.409 13.850 1.00 93.94 90 LEU A CA 1
ATOM 725 C C . LEU A 1 90 ? -1.236 1.634 14.758 1.00 93.94 90 LEU A C 1
ATOM 727 O O . LEU A 1 90 ? -1.379 1.504 15.973 1.00 93.94 90 LEU A O 1
ATOM 731 N N . LEU A 1 91 ? -1.086 2.817 14.170 1.00 95.50 91 LEU A N 1
ATOM 732 C CA . LEU A 1 91 ? -1.054 4.083 14.888 1.00 95.50 91 LEU A CA 1
ATOM 733 C C . LEU A 1 91 ? -2.237 4.968 14.478 1.00 95.50 91 LEU A C 1
ATOM 735 O O . LEU A 1 91 ? -2.613 5.020 13.307 1.00 95.50 91 LEU A O 1
ATOM 739 N N . VAL A 1 92 ? -2.774 5.715 15.438 1.00 94.44 92 VAL A N 1
ATOM 740 C CA . VAL A 1 92 ? -3.759 6.787 15.266 1.00 94.44 92 VAL A CA 1
ATOM 741 C C . VAL A 1 92 ? -3.150 8.067 15.836 1.00 94.44 92 VAL A C 1
ATOM 743 O O . VAL A 1 92 ? -2.839 8.131 17.025 1.00 94.44 92 VAL A O 1
ATOM 746 N N . ASP A 1 93 ? -2.922 9.069 14.985 1.00 91.19 93 ASP A N 1
ATOM 747 C CA . ASP A 1 93 ? -2.177 10.296 15.318 1.00 91.19 93 ASP A CA 1
ATOM 748 C C . ASP A 1 93 ? -0.816 10.018 15.982 1.00 91.19 93 ASP A C 1
ATOM 750 O O . ASP A 1 93 ? -0.407 10.662 16.950 1.00 91.19 93 ASP A O 1
ATOM 754 N N . GLY A 1 94 ? -0.109 9.008 15.465 1.00 90.19 94 GLY A N 1
ATOM 755 C CA . GLY A 1 94 ? 1.209 8.598 15.957 1.00 90.19 94 GLY A CA 1
ATOM 756 C C . GLY A 1 94 ? 1.196 7.856 17.298 1.00 90.19 94 GLY A C 1
ATOM 757 O O . GLY A 1 94 ? 2.261 7.513 17.801 1.00 90.19 94 GLY A O 1
ATOM 758 N N . LYS A 1 95 ? 0.022 7.591 17.883 1.00 92.25 95 LYS A N 1
ATOM 759 C CA . LYS A 1 95 ? -0.130 6.763 19.087 1.00 92.25 95 LYS A CA 1
ATOM 760 C C . LYS A 1 95 ? -0.610 5.376 18.708 1.00 92.25 95 LYS A C 1
ATOM 762 O O . LYS A 1 95 ? -1.430 5.243 17.809 1.00 92.25 95 LYS A O 1
ATOM 767 N N . GLU A 1 96 ? -0.133 4.359 19.411 1.00 93.44 96 GLU A N 1
ATOM 768 C CA . GLU A 1 96 ? -0.565 2.982 19.179 1.00 93.44 96 GLU A CA 1
ATOM 769 C C . GLU A 1 96 ? -2.086 2.842 19.324 1.00 93.44 96 GLU A C 1
ATOM 771 O O . GLU A 1 96 ? -2.696 3.411 20.236 1.00 93.44 96 GLU A O 1
ATOM 776 N N . LEU A 1 97 ? -2.696 2.124 18.381 1.00 92.12 97 LEU A N 1
ATOM 777 C CA . LEU A 1 97 ? -4.125 1.857 18.362 1.00 92.12 97 LEU A CA 1
ATOM 778 C C . LEU A 1 97 ? -4.514 1.111 19.654 1.00 92.12 97 LEU A C 1
ATOM 780 O O . LEU A 1 97 ? -3.928 0.065 19.944 1.00 92.12 97 LEU A O 1
ATOM 784 N N . PRO A 1 98 ? -5.493 1.613 20.433 1.00 84.19 98 PRO A N 1
ATOM 785 C CA . PRO A 1 98 ? -5.875 0.988 21.694 1.00 84.19 98 PRO A CA 1
ATOM 786 C C . PRO A 1 98 ? -6.317 -0.465 21.514 1.00 84.19 98 PRO A C 1
ATOM 788 O O . PRO A 1 98 ? -7.095 -0.776 20.610 1.00 84.19 98 PRO A O 1
ATOM 791 N N . ASP A 1 99 ? -5.830 -1.336 22.401 1.00 87.06 99 ASP A N 1
ATOM 792 C CA . ASP A 1 99 ? -6.128 -2.772 22.419 1.00 87.06 99 ASP A CA 1
ATOM 793 C C . ASP A 1 99 ? -5.872 -3.472 21.071 1.00 87.06 99 ASP A C 1
ATOM 795 O O . ASP A 1 99 ? -6.617 -4.377 20.672 1.00 87.06 99 ASP A O 1
ATOM 799 N N . PHE A 1 100 ? -4.833 -3.039 20.343 1.00 91.50 100 PHE A N 1
ATOM 800 C CA . PHE A 1 100 ? -4.447 -3.674 19.089 1.00 91.50 100 PHE A CA 1
ATOM 801 C C . PHE A 1 100 ? -4.139 -5.160 19.301 1.00 91.50 100 PHE A C 1
ATOM 803 O O . PHE A 1 100 ? -3.358 -5.564 20.163 1.00 91.50 100 PHE A O 1
ATOM 810 N N . SER A 1 101 ? -4.771 -5.982 18.473 1.00 88.88 101 SER A N 1
ATOM 811 C CA . SER A 1 101 ? -4.543 -7.411 18.384 1.00 88.88 101 SER A CA 1
ATOM 812 C C . SER A 1 101 ? -4.476 -7.821 16.925 1.00 88.88 101 SER A C 1
ATOM 814 O O . SER A 1 101 ? -5.395 -7.595 16.141 1.00 88.88 101 SER A O 1
ATOM 816 N N . GLU A 1 102 ? -3.419 -8.539 16.584 1.00 85.44 102 GLU A N 1
ATOM 817 C CA . GLU A 1 102 ? -3.197 -9.087 15.250 1.00 85.44 102 GLU A CA 1
ATOM 818 C C . GLU A 1 102 ? -4.297 -10.032 14.730 1.00 85.44 102 GLU A C 1
ATOM 820 O O . GLU A 1 102 ? -4.314 -10.357 13.543 1.00 85.44 102 GLU A O 1
ATOM 825 N N . ASN A 1 103 ? -5.190 -10.504 15.605 1.00 87.06 103 ASN A N 1
ATOM 826 C CA . ASN A 1 103 ? -6.300 -11.396 15.257 1.00 87.06 103 ASN A CA 1
ATOM 827 C C . ASN A 1 103 ? -7.641 -10.661 15.122 1.00 87.06 103 ASN A C 1
ATOM 829 O O . ASN A 1 103 ? -8.647 -11.271 14.763 1.00 87.06 103 ASN A O 1
ATOM 833 N N . ARG A 1 104 ? -7.678 -9.362 15.431 1.00 90.50 104 ARG A N 1
ATOM 834 C CA . ARG A 1 104 ? -8.872 -8.528 15.325 1.00 90.50 104 ARG A CA 1
ATOM 835 C C . ARG A 1 104 ? -8.754 -7.658 14.083 1.00 90.50 104 ARG A C 1
ATOM 837 O O . ARG A 1 104 ? -7.821 -6.875 13.980 1.00 90.50 104 ARG A O 1
ATOM 844 N N . GLN A 1 105 ? -9.715 -7.786 13.172 1.00 90.25 105 GLN A N 1
ATOM 845 C CA . GLN A 1 105 ? -9.734 -7.038 11.912 1.00 90.25 105 GLN A CA 1
ATOM 846 C C . GLN A 1 105 ? -10.404 -5.667 12.059 1.00 90.25 105 GLN A C 1
ATOM 848 O O . GLN A 1 105 ? -9.906 -4.684 11.521 1.00 90.25 105 GLN A O 1
ATOM 853 N N . ASP A 1 106 ? -11.502 -5.579 12.814 1.00 93.94 106 ASP A N 1
ATOM 854 C CA . ASP A 1 106 ? -12.311 -4.360 12.907 1.00 93.94 106 ASP A CA 1
ATOM 855 C C . ASP A 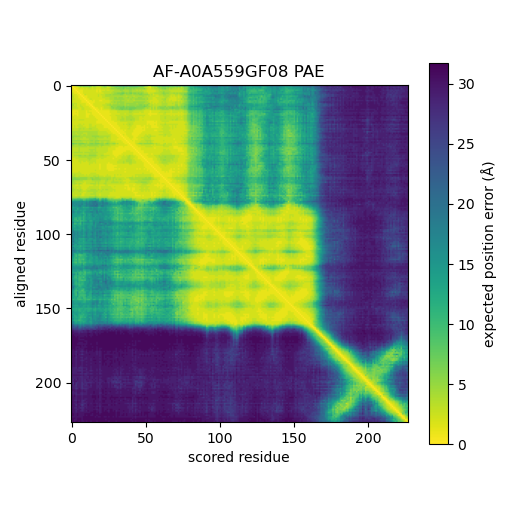1 106 ? -12.073 -3.578 14.205 1.00 93.94 106 ASP A C 1
ATOM 857 O O . ASP A 1 106 ? -12.233 -4.099 15.317 1.00 93.94 106 ASP A O 1
ATOM 861 N N . TYR A 1 107 ? -11.782 -2.288 14.063 1.00 94.81 107 TYR A N 1
ATOM 862 C CA . TYR A 1 107 ? -11.570 -1.341 15.153 1.00 94.81 107 TYR A CA 1
ATOM 863 C C . TYR A 1 107 ? -12.501 -0.144 15.027 1.00 94.81 107 TYR A C 1
ATOM 865 O O . TYR A 1 107 ? -12.853 0.283 13.930 1.00 94.81 107 TYR A O 1
ATOM 873 N N . GLN A 1 108 ? -12.875 0.418 16.172 1.00 93.38 108 GLN A N 1
ATOM 874 C CA . GLN A 1 108 ? -13.625 1.664 16.246 1.00 93.38 108 GLN A CA 1
ATOM 875 C C . GLN A 1 108 ? -12.826 2.663 17.064 1.00 93.38 108 GLN A C 1
ATOM 877 O O . GLN A 1 108 ? -12.397 2.358 18.176 1.00 93.38 108 GLN A O 1
ATOM 882 N N . VAL A 1 109 ? -12.646 3.854 16.510 1.00 92.88 109 VAL A N 1
ATOM 883 C CA . VAL A 1 109 ? -11.946 4.952 17.164 1.00 92.88 109 VAL A CA 1
ATOM 884 C C . VAL A 1 109 ? -12.865 6.155 17.151 1.00 92.88 109 VAL A C 1
ATOM 886 O O . VAL A 1 109 ? -13.271 6.643 16.097 1.00 92.88 109 VAL A O 1
ATOM 889 N N . THR A 1 110 ? -13.202 6.625 18.344 1.00 92.38 110 THR A N 1
ATOM 890 C CA . THR A 1 110 ? -13.974 7.854 18.511 1.00 92.38 110 THR A CA 1
ATOM 891 C C . THR A 1 110 ? -13.009 9.023 18.679 1.00 92.38 110 THR A C 1
ATOM 893 O O . THR A 1 110 ? -12.003 8.879 19.372 1.00 92.38 110 THR A O 1
ATOM 896 N N . TYR A 1 111 ? -13.282 10.158 18.035 1.00 91.06 111 TYR A N 1
ATOM 897 C CA . TYR A 1 111 ? -12.409 11.330 18.109 1.00 91.06 111 TYR A CA 1
ATOM 898 C C . TYR A 1 111 ? -13.188 12.641 18.240 1.00 91.06 111 TYR A C 1
ATOM 900 O O . TYR A 1 111 ? -14.292 12.798 17.713 1.00 91.06 111 TYR A O 1
ATOM 908 N N . SER A 1 112 ? -12.561 13.616 18.896 1.00 88.69 112 SER A N 1
ATOM 909 C CA . SER A 1 112 ? -13.011 15.004 18.963 1.00 88.69 112 SER A CA 1
ATOM 910 C C . SER A 1 112 ? -12.052 15.918 18.195 1.00 88.69 112 SER A C 1
ATOM 912 O O . SER A 1 112 ? -10.858 15.652 18.080 1.00 88.69 112 SER A O 1
ATOM 914 N N . GLY A 1 113 ? -12.576 17.009 17.631 1.00 88.69 113 GLY A N 1
ATOM 915 C CA . GLY A 1 113 ? -11.768 17.964 16.867 1.00 88.69 113 GLY A CA 1
ATOM 916 C C . GLY A 1 113 ? -11.433 17.500 15.443 1.00 88.69 113 GLY A C 1
ATOM 917 O O . GLY A 1 113 ? -12.343 17.247 14.642 1.00 88.69 113 GLY A O 1
ATOM 918 N N . GLN A 1 114 ? -10.138 17.494 15.108 1.00 88.75 114 GLN A N 1
ATOM 919 C CA . GLN A 1 114 ? -9.625 17.121 13.785 1.00 88.75 114 GLN A CA 1
ATOM 920 C C . GLN A 1 114 ? -9.690 15.601 13.593 1.00 88.75 114 GLN A C 1
ATOM 922 O O . GLN A 1 114 ? -9.466 14.846 14.534 1.00 88.75 114 GLN A O 1
ATOM 927 N N . ARG A 1 115 ? -10.009 15.156 12.370 1.00 89.62 115 ARG A N 1
ATOM 928 C CA . ARG A 1 115 ? -10.027 13.730 12.027 1.00 89.62 115 ARG A CA 1
ATOM 929 C C . ARG A 1 115 ? -8.609 13.161 12.140 1.00 89.62 115 ARG A C 1
ATOM 931 O O . ARG A 1 115 ? -7.720 13.710 11.484 1.00 89.62 115 ARG A O 1
ATOM 938 N N . PRO A 1 116 ? -8.397 12.110 12.947 1.00 91.81 116 PRO A N 1
ATOM 939 C CA . PRO A 1 116 ? -7.069 11.574 13.175 1.00 91.81 116 PRO A CA 1
ATOM 940 C C . PRO A 1 116 ? -6.532 10.890 11.917 1.00 91.81 116 PRO A C 1
ATOM 942 O O . PRO A 1 116 ? -7.299 10.384 11.091 1.00 91.81 116 PRO A O 1
ATOM 945 N N . LYS A 1 117 ? -5.207 10.848 11.784 1.00 93.44 117 LYS A N 1
ATOM 946 C CA . LYS A 1 117 ? -4.509 10.137 10.711 1.00 93.44 117 LYS A CA 1
ATOM 947 C C . LYS A 1 117 ? -4.117 8.739 11.176 1.00 93.44 117 LYS A C 1
ATOM 949 O O . LYS A 1 117 ? -3.469 8.580 12.209 1.00 93.44 117 LYS A O 1
ATOM 954 N N . VAL A 1 118 ? -4.461 7.736 10.377 1.00 92.69 118 VAL A N 1
ATOM 955 C CA . VAL A 1 118 ? -3.988 6.360 10.565 1.00 92.69 118 VAL A CA 1
ATOM 956 C C . VAL A 1 118 ? -2.648 6.180 9.853 1.00 92.69 118 VAL A C 1
ATOM 958 O O . VAL A 1 118 ? -2.468 6.633 8.721 1.00 92.69 118 VAL A O 1
ATOM 961 N N . SER A 1 119 ? -1.707 5.505 10.505 1.00 92.69 119 SER A N 1
ATOM 962 C CA . SER A 1 119 ? -0.430 5.094 9.914 1.00 92.69 119 SER A CA 1
ATOM 963 C C . SER A 1 119 ? 0.010 3.735 10.454 1.00 92.69 119 SER A C 1
ATOM 965 O O . SER A 1 119 ? -0.560 3.231 11.421 1.00 92.69 119 SER A O 1
ATOM 967 N N . VAL A 1 120 ? 1.035 3.148 9.844 1.00 94.31 120 VAL A N 1
ATOM 968 C CA . VAL A 1 120 ? 1.630 1.882 10.281 1.00 94.31 120 VAL A CA 1
ATOM 969 C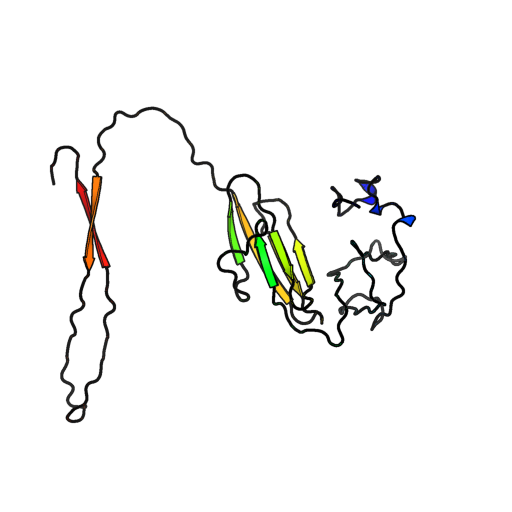 C . VAL A 1 120 ? 3.089 2.122 10.652 1.00 94.31 120 VAL A C 1
ATOM 971 O O . VAL A 1 120 ? 3.804 2.831 9.947 1.00 94.31 120 VAL A O 1
ATOM 974 N N . GLU A 1 121 ? 3.512 1.554 11.775 1.00 92.88 121 GLU A N 1
ATOM 975 C CA . GLU A 1 121 ? 4.921 1.363 12.112 1.00 92.88 121 GLU A CA 1
ATOM 976 C C . GLU A 1 121 ? 5.285 -0.077 11.744 1.00 92.88 121 GLU A C 1
ATOM 978 O O . GLU A 1 121 ? 4.831 -1.033 12.380 1.00 92.88 121 GLU A O 1
ATOM 983 N N . GLU A 1 122 ? 6.041 -0.211 10.658 1.00 84.19 122 GLU A N 1
ATOM 984 C CA . GLU A 1 122 ? 6.435 -1.492 10.076 1.00 84.19 122 GLU A CA 1
ATOM 985 C C . GLU A 1 122 ? 7.605 -2.096 10.863 1.00 84.19 122 GLU A C 1
ATOM 987 O O . GLU A 1 122 ? 8.592 -1.423 11.174 1.00 84.19 122 GLU A O 1
ATOM 992 N N . THR A 1 123 ? 7.509 -3.391 11.156 1.00 82.88 123 THR A N 1
ATOM 993 C CA . THR A 1 123 ? 8.624 -4.218 11.640 1.00 82.88 123 THR A CA 1
ATOM 994 C C . THR A 1 123 ? 8.891 -5.334 10.635 1.00 82.88 123 THR A C 1
ATOM 996 O O . THR A 1 123 ? 8.046 -5.604 9.789 1.00 82.88 123 THR A O 1
ATOM 999 N N . ASP A 1 124 ? 10.071 -5.955 10.674 1.00 83.06 124 ASP A N 1
ATOM 1000 C CA . ASP A 1 124 ? 10.392 -7.150 9.870 1.00 83.06 124 ASP A CA 1
ATOM 1001 C C . ASP A 1 124 ? 10.206 -7.007 8.346 1.00 83.06 124 ASP A C 1
ATOM 1003 O O . ASP A 1 124 ? 9.950 -7.986 7.651 1.00 83.06 124 ASP A O 1
ATOM 1007 N N . GLN A 1 125 ? 10.367 -5.790 7.810 1.00 82.56 125 GLN A N 1
ATOM 1008 C CA . GLN A 1 125 ? 10.203 -5.483 6.377 1.00 82.56 125 GLN A CA 1
ATOM 1009 C C . GLN A 1 125 ? 8.794 -5.786 5.837 1.00 82.56 125 GLN A C 1
ATOM 1011 O O . GLN A 1 125 ? 8.622 -6.055 4.650 1.00 82.56 125 GLN A O 1
ATOM 1016 N N . VAL A 1 126 ? 7.783 -5.722 6.706 1.00 86.94 126 VAL A N 1
ATOM 1017 C CA . VAL A 1 126 ? 6.375 -5.767 6.308 1.00 86.94 126 VAL A CA 1
ATOM 1018 C C . VAL A 1 126 ? 6.059 -4.581 5.414 1.00 86.94 126 VAL A C 1
ATOM 1020 O O . VAL A 1 126 ? 6.383 -3.444 5.743 1.00 86.94 126 VAL A O 1
ATOM 1023 N N . ALA A 1 127 ? 5.369 -4.845 4.313 1.00 87.19 127 ALA A N 1
ATOM 1024 C CA . ALA A 1 127 ? 4.815 -3.794 3.485 1.00 87.19 127 ALA A CA 1
ATOM 1025 C C . ALA A 1 127 ? 3.423 -3.403 3.963 1.00 87.19 127 ALA A C 1
ATOM 1027 O O . ALA A 1 127 ? 2.570 -4.275 4.156 1.00 87.19 127 ALA A O 1
ATOM 1028 N N . SER A 1 128 ? 3.175 -2.101 4.105 1.00 90.06 128 SER A N 1
ATOM 1029 C CA . SER A 1 128 ? 1.860 -1.583 4.466 1.00 90.06 128 SER A CA 1
ATOM 1030 C C . SER A 1 128 ? 1.226 -0.709 3.381 1.00 90.06 128 SER A C 1
ATOM 1032 O O . SER A 1 128 ? 1.866 0.134 2.753 1.00 90.06 128 SER A O 1
ATOM 1034 N N . THR A 1 129 ? -0.082 -0.879 3.207 1.00 88.31 129 THR A N 1
ATOM 1035 C CA . THR A 1 129 ? -0.936 -0.017 2.387 1.00 88.31 129 THR A CA 1
ATOM 1036 C C . THR A 1 129 ? -2.039 0.544 3.278 1.00 88.31 129 THR A C 1
ATOM 1038 O O . THR A 1 129 ? -2.821 -0.211 3.856 1.00 88.31 129 THR A O 1
ATOM 1041 N N . VAL A 1 130 ? -2.116 1.874 3.393 1.00 89.75 130 VAL A N 1
ATOM 1042 C CA . VAL A 1 130 ? -3.174 2.578 4.137 1.00 89.75 130 VAL A CA 1
ATOM 1043 C C . VAL A 1 130 ? -4.050 3.338 3.149 1.00 89.75 130 VAL A C 1
ATOM 1045 O O . VAL A 1 130 ? -3.585 4.260 2.480 1.00 89.75 130 VAL A O 1
ATOM 1048 N N . VAL A 1 131 ? -5.325 2.960 3.066 1.00 85.12 131 VAL A N 1
ATOM 1049 C CA . VAL A 1 131 ? -6.327 3.616 2.223 1.00 85.12 131 VAL A CA 1
ATOM 1050 C C . VAL A 1 131 ? -7.306 4.359 3.113 1.00 85.12 131 VAL A C 1
ATOM 1052 O O . VAL A 1 131 ? -8.108 3.755 3.824 1.00 85.12 131 VAL A O 1
ATOM 1055 N N . ASP A 1 132 ? -7.251 5.682 3.041 1.00 87.31 132 ASP A N 1
ATOM 1056 C CA . ASP A 1 132 ? -8.137 6.577 3.768 1.00 87.31 132 ASP A CA 1
ATOM 1057 C C . ASP A 1 132 ? -8.896 7.468 2.778 1.00 87.31 132 ASP A C 1
ATOM 1059 O O . ASP A 1 132 ? -8.290 8.234 2.027 1.00 87.31 132 ASP A O 1
ATOM 1063 N N . SER A 1 133 ? -10.226 7.355 2.758 1.00 82.94 133 SER A N 1
ATOM 1064 C CA . SER A 1 133 ? -11.092 8.175 1.901 1.00 82.94 133 SER A CA 1
ATOM 1065 C C . SER A 1 133 ? -11.245 9.614 2.404 1.00 82.94 133 SER A C 1
ATOM 1067 O O . SER A 1 133 ? -11.705 10.472 1.653 1.00 82.94 133 SER A O 1
ATOM 1069 N N . GLY A 1 134 ? -10.913 9.877 3.674 1.00 82.62 134 GLY A N 1
ATOM 1070 C CA . GLY A 1 134 ? -11.251 11.124 4.363 1.00 82.62 134 GLY A CA 1
ATOM 1071 C C . GLY A 1 134 ? -12.736 11.263 4.732 1.00 82.62 134 GLY A C 1
ATOM 1072 O O . GLY A 1 134 ? -13.119 12.295 5.278 1.00 82.62 134 GLY A O 1
ATOM 1073 N N . ASP A 1 135 ? -13.562 10.249 4.456 1.00 84.50 135 ASP A N 1
ATOM 1074 C CA . ASP A 1 135 ? -14.994 10.206 4.769 1.00 84.50 135 ASP A CA 1
ATOM 1075 C C . ASP A 1 135 ? -15.229 9.367 6.034 1.00 84.50 135 ASP A C 1
ATOM 1077 O O . ASP A 1 135 ? -14.801 8.217 6.106 1.00 84.50 135 ASP A O 1
ATOM 1081 N N . ASP A 1 136 ? -15.917 9.927 7.030 1.00 82.88 136 ASP A N 1
ATOM 1082 C CA . ASP A 1 136 ? -16.222 9.244 8.297 1.00 82.88 136 ASP A CA 1
ATOM 1083 C C . ASP A 1 136 ? -17.248 8.113 8.146 1.00 82.88 136 ASP A C 1
ATOM 1085 O O . ASP A 1 136 ? -17.402 7.297 9.049 1.00 82.88 136 ASP A O 1
ATOM 1089 N N . SER A 1 137 ? -17.971 8.035 7.028 1.00 83.69 137 SER A N 1
ATOM 1090 C CA . SER A 1 137 ? -18.889 6.924 6.750 1.00 83.69 137 SER A CA 1
ATOM 1091 C C . SER A 1 137 ? -18.177 5.653 6.277 1.00 83.69 137 SER A C 1
ATOM 1093 O O . SER A 1 137 ? -18.788 4.583 6.267 1.00 83.69 137 SER A O 1
ATOM 1095 N N . LEU A 1 138 ? -16.896 5.755 5.906 1.00 85.56 138 LEU A N 1
ATOM 1096 C CA . LEU A 1 138 ? -16.085 4.647 5.416 1.00 85.56 138 LEU A CA 1
ATOM 1097 C C . LEU A 1 138 ? -14.920 4.369 6.378 1.00 85.56 138 LEU A C 1
ATOM 1099 O O . LEU A 1 138 ? -14.313 5.305 6.903 1.00 85.56 138 LEU A O 1
ATOM 1103 N N . PRO A 1 139 ? -14.569 3.094 6.613 1.00 90.50 139 PRO A N 1
ATOM 1104 C CA . PRO A 1 139 ? -13.410 2.768 7.423 1.00 90.50 139 PRO A CA 1
ATOM 1105 C C . PRO A 1 139 ? -12.119 3.082 6.667 1.00 90.50 139 PRO A C 1
ATOM 1107 O O . PRO A 1 139 ? -12.040 2.934 5.445 1.00 90.50 139 PRO A O 1
ATOM 1110 N N . VAL A 1 140 ? -11.074 3.420 7.417 1.00 89.56 140 VAL A N 1
ATOM 1111 C CA . VAL A 1 140 ? -9.707 3.367 6.901 1.00 89.56 140 VAL A CA 1
ATOM 1112 C C . VAL A 1 140 ? -9.313 1.901 6.755 1.00 89.56 140 VAL A C 1
ATOM 1114 O O . VAL A 1 140 ? -9.458 1.123 7.703 1.00 89.56 140 VAL A O 1
ATOM 1117 N N . LEU A 1 141 ? -8.829 1.518 5.575 1.00 91.06 141 LEU A N 1
ATOM 1118 C CA . LEU A 1 141 ? -8.351 0.165 5.303 1.00 91.06 141 LEU A CA 1
ATOM 1119 C C . LEU A 1 141 ? -6.836 0.124 5.456 1.00 91.06 141 LEU A C 1
ATOM 1121 O O . LEU A 1 141 ? -6.128 0.943 4.873 1.00 91.06 141 LEU A O 1
ATOM 1125 N N . VAL A 1 142 ? -6.342 -0.843 6.220 1.00 92.88 142 VAL A N 1
ATOM 1126 C CA . VAL A 1 142 ? -4.909 -1.102 6.371 1.00 92.88 142 VAL A CA 1
ATOM 1127 C C . VAL A 1 142 ? -4.637 -2.522 5.908 1.00 92.88 142 VAL A C 1
ATOM 1129 O O . VAL A 1 142 ? -5.217 -3.459 6.448 1.00 92.88 142 VAL A O 1
ATOM 1132 N N . ARG A 1 143 ? -3.756 -2.688 4.926 1.00 91.62 143 ARG A N 1
ATOM 1133 C CA . ARG A 1 143 ? -3.303 -3.988 4.427 1.00 91.62 143 ARG A CA 1
ATOM 1134 C C . ARG A 1 143 ? -1.822 -4.148 4.734 1.00 91.62 143 ARG A C 1
ATOM 1136 O O . ARG A 1 143 ? -1.039 -3.267 4.404 1.00 91.62 143 ARG A O 1
ATOM 1143 N N . LEU A 1 144 ? -1.464 -5.256 5.372 1.00 90.56 144 LEU A N 1
ATOM 1144 C CA . LEU A 1 144 ? -0.094 -5.657 5.671 1.00 90.56 144 LEU A CA 1
ATOM 1145 C C . LEU A 1 144 ? 0.248 -6.904 4.870 1.00 90.56 144 LEU A C 1
ATOM 1147 O O . LEU A 1 144 ? -0.551 -7.844 4.827 1.00 90.56 144 LEU A O 1
ATOM 1151 N N . VAL A 1 145 ? 1.433 -6.920 4.275 1.00 88.12 145 VAL A N 1
ATOM 1152 C CA . VAL A 1 145 ? 1.927 -8.025 3.454 1.00 88.12 145 VAL A CA 1
ATOM 1153 C C . VAL A 1 145 ? 3.312 -8.418 3.941 1.00 88.12 145 VAL A C 1
ATOM 1155 O O . VAL A 1 145 ? 4.163 -7.549 4.141 1.00 88.12 145 VAL A O 1
ATOM 1158 N N . SER A 1 146 ? 3.537 -9.719 4.135 1.00 85.94 146 SER A N 1
ATOM 1159 C CA . SER A 1 146 ? 4.881 -10.226 4.402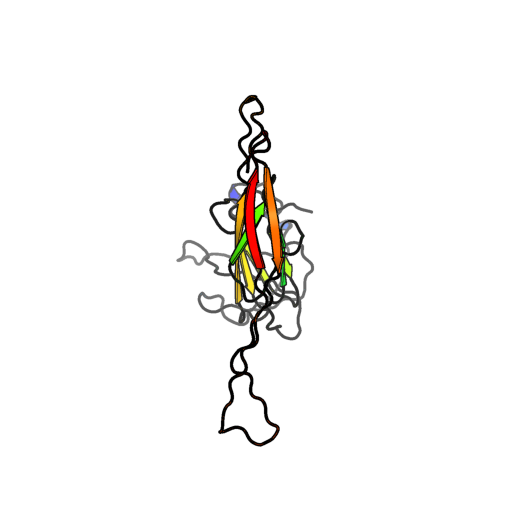 1.00 85.94 146 SER A CA 1
ATOM 1160 C C . SER A 1 146 ? 5.810 -9.960 3.226 1.00 85.94 146 SER A C 1
ATOM 1162 O O . SER A 1 146 ? 5.372 -9.791 2.090 1.00 85.94 146 SER A O 1
ATOM 1164 N N . GLU A 1 147 ? 7.113 -9.980 3.479 1.00 83.25 147 GLU A N 1
ATOM 1165 C CA . GLU A 1 147 ? 8.123 -9.701 2.459 1.00 83.25 147 GLU A CA 1
ATOM 1166 C C . GLU A 1 147 ? 8.012 -10.632 1.234 1.00 83.25 147 GLU A C 1
ATOM 1168 O O . GLU A 1 147 ? 8.335 -10.262 0.111 1.00 83.25 147 GLU A O 1
ATOM 1173 N N . SER A 1 148 ? 7.527 -11.856 1.446 1.00 76.75 148 SER A N 1
ATOM 1174 C CA . SER A 1 148 ? 7.322 -12.856 0.397 1.00 76.75 148 SER A CA 1
ATOM 1175 C C . SER A 1 148 ? 6.024 -12.699 -0.404 1.00 76.75 148 SER A C 1
ATOM 1177 O O . SER A 1 148 ? 5.806 -13.481 -1.332 1.00 76.75 148 SER A O 1
ATOM 1179 N N . GLY A 1 149 ? 5.113 -11.820 0.026 1.00 78.75 149 GLY A N 1
ATOM 1180 C CA . GLY A 1 149 ? 3.757 -11.721 -0.517 1.00 78.75 149 GLY A CA 1
ATOM 1181 C C . GLY A 1 149 ? 2.757 -12.763 0.007 1.00 78.75 149 GLY A C 1
ATOM 1182 O O . GLY A 1 149 ? 1.555 -12.654 -0.242 1.00 78.75 149 GLY A O 1
ATOM 1183 N N . LYS A 1 150 ? 3.202 -13.794 0.743 1.00 79.69 150 LYS A N 1
ATOM 1184 C CA . LYS A 1 150 ? 2.349 -14.954 1.079 1.00 79.69 150 LYS A CA 1
ATOM 1185 C C . LYS A 1 150 ? 1.412 -14.733 2.256 1.00 79.69 150 LYS A C 1
ATOM 1187 O O . LYS A 1 150 ? 0.339 -15.336 2.288 1.00 79.69 150 LYS A O 1
ATOM 1192 N N . GLN A 1 151 ? 1.821 -13.945 3.247 1.00 82.75 151 GLN A N 1
ATOM 1193 C CA . GLN A 1 151 ? 0.966 -13.618 4.380 1.00 82.75 151 GLN A CA 1
ATOM 1194 C C . GLN A 1 151 ? 0.381 -12.232 4.186 1.00 82.75 151 GLN A C 1
ATOM 1196 O O . GLN A 1 151 ? 1.098 -11.268 3.931 1.00 82.75 151 GLN A O 1
ATOM 1201 N N . VAL A 1 152 ? -0.936 -12.145 4.332 1.00 88.06 152 VAL A N 1
ATOM 1202 C CA . VAL A 1 152 ? -1.684 -10.902 4.194 1.00 88.06 152 VAL A CA 1
ATOM 1203 C C . VAL A 1 152 ? -2.583 -10.749 5.412 1.00 88.06 152 VAL A C 1
ATOM 1205 O O . VAL A 1 152 ? -3.316 -11.677 5.762 1.00 88.06 152 VAL A O 1
ATOM 1208 N N . LYS A 1 153 ? -2.551 -9.573 6.042 1.00 90.94 153 LYS A N 1
ATOM 1209 C CA . LYS A 1 153 ? -3.516 -9.169 7.071 1.00 90.94 153 LYS A CA 1
ATOM 1210 C C . LYS A 1 153 ? -4.175 -7.860 6.680 1.00 90.94 153 LYS A C 1
ATOM 1212 O O . LYS A 1 153 ? -3.507 -6.929 6.248 1.00 90.94 153 LYS A O 1
ATOM 1217 N N . GLU A 1 154 ? -5.485 -7.788 6.861 1.00 93.62 154 GLU A N 1
ATOM 1218 C CA . GLU 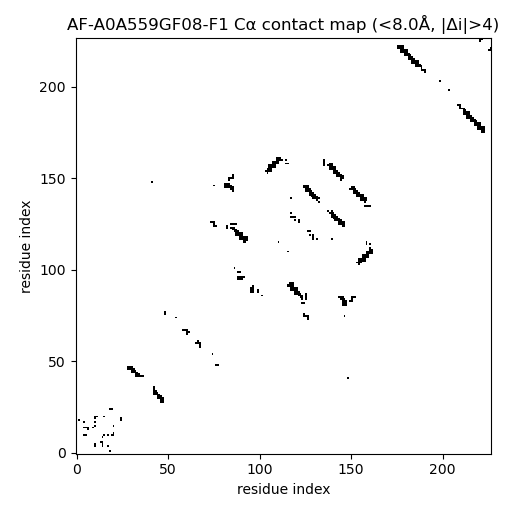A 1 154 ? -6.277 -6.600 6.557 1.00 93.62 154 GLU A CA 1
ATOM 1219 C C . GLU A 1 154 ? -7.046 -6.156 7.798 1.00 93.62 154 GLU A C 1
ATOM 1221 O O . GLU A 1 154 ? -7.642 -6.974 8.503 1.00 93.62 154 GLU A O 1
ATOM 1226 N N . TYR A 1 155 ? -7.041 -4.849 8.043 1.00 94.69 155 TYR A N 1
ATOM 1227 C CA . TYR A 1 155 ? -7.717 -4.206 9.158 1.00 94.69 155 TYR A CA 1
ATOM 1228 C C . TYR A 1 155 ? -8.624 -3.084 8.661 1.00 94.69 155 TYR A C 1
ATOM 1230 O O . TYR A 1 155 ? -8.340 -2.418 7.662 1.00 94.69 155 TYR A O 1
ATOM 1238 N N . ARG A 1 156 ? -9.714 -2.858 9.392 1.00 94.62 156 ARG A N 1
ATOM 1239 C CA . ARG A 1 156 ? -10.703 -1.811 9.140 1.00 94.62 156 ARG A CA 1
ATOM 1240 C C . ARG A 1 156 ? -10.825 -0.953 10.383 1.00 94.62 156 ARG A C 1
ATOM 1242 O O . ARG A 1 156 ? -11.240 -1.435 11.434 1.00 94.62 156 ARG A O 1
ATOM 1249 N N . ILE A 1 157 ? -10.469 0.319 10.272 1.00 95.75 157 ILE A N 1
ATOM 1250 C CA . ILE A 1 157 ? -10.530 1.263 11.386 1.00 95.75 157 ILE A CA 1
ATOM 1251 C C . ILE A 1 157 ? -11.642 2.261 11.096 1.00 95.75 157 ILE A C 1
ATOM 1253 O O . ILE A 1 157 ? -11.498 3.159 10.268 1.00 95.75 157 ILE A O 1
ATOM 1257 N N . GLN A 1 158 ? -12.771 2.092 11.777 1.00 95.81 158 GLN A N 1
ATOM 1258 C CA . GLN A 1 158 ? -13.893 3.008 11.685 1.00 95.81 158 GLN A CA 1
ATOM 1259 C C . GLN A 1 158 ? -13.644 4.217 12.586 1.00 95.81 158 GLN A C 1
ATOM 1261 O O . GLN A 1 158 ? -13.679 4.109 13.816 1.00 95.81 158 GLN A O 1
ATOM 1266 N N . LEU A 1 159 ? -13.426 5.376 11.971 1.00 91.69 159 LEU A N 1
ATOM 1267 C CA . LEU A 1 159 ? -13.331 6.647 12.679 1.00 91.69 159 LEU A CA 1
ATOM 1268 C C . LEU A 1 159 ? -14.740 7.206 12.878 1.00 91.69 159 LEU A C 1
ATOM 1270 O O . LEU A 1 159 ? -15.535 7.250 11.943 1.00 91.69 159 LEU A O 1
ATOM 1274 N N . THR A 1 160 ? -15.074 7.592 14.106 1.00 91.75 160 THR A N 1
ATOM 1275 C CA . THR A 1 160 ? -16.376 8.177 14.443 1.00 91.75 160 THR A CA 1
ATOM 1276 C C . THR A 1 160 ? -16.163 9.501 15.153 1.00 91.75 160 THR A C 1
ATOM 1278 O O . THR A 1 160 ? -15.599 9.547 16.246 1.00 91.75 160 THR A O 1
ATOM 1281 N N . LYS A 1 161 ? -16.632 10.591 14.547 1.00 91.94 161 LYS A N 1
ATOM 1282 C CA . LYS A 1 161 ? -16.594 11.899 15.193 1.00 91.94 161 LYS A CA 1
ATOM 1283 C C . LYS A 1 161 ? -17.576 11.937 16.358 1.00 91.94 161 LYS A C 1
ATOM 1285 O O . LYS A 1 161 ? -18.741 11.561 16.206 1.00 91.94 161 LYS A O 1
ATOM 1290 N N . GLU A 1 162 ? -17.127 12.428 17.508 1.00 89.38 162 GLU A N 1
ATOM 1291 C CA . GLU A 1 162 ? -18.019 12.701 18.631 1.00 89.38 162 GLU A CA 1
ATOM 1292 C C . GLU A 1 162 ? -19.133 13.650 18.184 1.00 89.38 162 GLU A C 1
ATOM 1294 O O . GLU A 1 162 ? -18.890 14.703 17.583 1.00 89.38 162 GLU A O 1
ATOM 1299 N N . LYS A 1 163 ? -20.382 13.277 18.473 1.00 81.19 163 LYS A N 1
ATOM 1300 C CA . LYS A 1 163 ? -21.501 14.194 18.274 1.00 81.19 163 LYS A CA 1
ATOM 1301 C C . LYS A 1 163 ? -21.345 15.329 19.283 1.00 81.19 163 LYS A C 1
ATOM 1303 O O . LYS A 1 163 ? -21.155 15.035 20.464 1.00 81.19 163 LYS A O 1
ATOM 1308 N N . PRO A 1 164 ? -21.452 16.603 18.865 1.00 64.88 164 PRO A N 1
ATOM 1309 C CA . PRO A 1 164 ? -21.485 17.691 19.824 1.00 64.88 164 PRO A CA 1
ATOM 1310 C C . PRO A 1 164 ? -22.656 17.439 20.771 1.00 64.88 164 PRO A C 1
ATOM 1312 O O . PRO A 1 164 ? -23.794 17.250 20.328 1.00 64.88 164 PRO A O 1
ATOM 1315 N N . VAL A 1 165 ? -22.374 17.412 22.072 1.00 59.84 165 VAL A N 1
ATOM 1316 C CA . VAL A 1 165 ? -23.427 17.518 23.077 1.00 59.84 165 VAL A CA 1
ATOM 1317 C C . VAL A 1 165 ? -24.109 18.853 22.798 1.00 59.84 165 VAL A C 1
ATOM 1319 O O . VAL A 1 165 ? -23.472 19.903 22.838 1.00 59.84 165 VAL A O 1
ATOM 1322 N N . SER A 1 166 ? -25.376 18.816 22.393 1.00 52.12 166 SER A N 1
ATOM 1323 C CA . SER A 1 166 ? -26.141 20.032 22.152 1.00 52.12 166 SER A CA 1
ATOM 1324 C C . SER A 1 166 ? -26.295 20.773 23.479 1.00 52.12 166 SER A C 1
ATOM 1326 O O . SER A 1 166 ? -27.108 20.398 24.317 1.00 52.12 166 SER A O 1
ATOM 1328 N N . GLU A 1 167 ? -25.511 21.827 23.678 1.00 62.44 167 GLU A N 1
ATOM 1329 C CA . GLU A 1 167 ? -25.832 22.861 24.653 1.00 62.44 167 GLU A CA 1
ATOM 1330 C C . GLU A 1 167 ? -26.779 23.879 24.011 1.00 62.44 167 GLU A C 1
ATOM 1332 O O . GLU A 1 167 ? -26.380 24.630 23.116 1.00 62.44 167 GLU A O 1
ATOM 1337 N N . LYS A 1 168 ? -28.038 23.877 24.474 1.00 45.62 168 LYS A N 1
ATOM 1338 C CA . LYS A 1 168 ? -28.946 25.027 24.717 1.00 45.62 168 LYS A CA 1
ATOM 1339 C C . LYS A 1 168 ? -30.329 24.452 25.087 1.00 45.62 168 LYS A C 1
ATOM 1341 O O . LYS A 1 168 ? -30.826 23.599 24.370 1.00 45.62 168 LYS A O 1
ATOM 1346 N N . THR A 1 169 ? -30.990 24.825 26.188 1.00 33.47 169 THR A N 1
ATOM 1347 C CA . THR A 1 169 ? -31.287 26.193 26.657 1.00 33.47 169 THR A CA 1
ATOM 1348 C C . THR A 1 169 ? -31.612 26.288 28.163 1.00 33.47 169 THR A C 1
ATOM 1350 O O . THR A 1 169 ? -32.369 25.474 28.670 1.00 33.47 169 THR A O 1
ATOM 1353 N N . VAL A 1 170 ? -31.108 27.366 28.789 1.00 40.78 170 VAL A N 1
ATOM 1354 C CA . VAL A 1 170 ? -31.683 28.240 29.848 1.00 40.78 170 VAL A CA 1
ATOM 1355 C C . VAL A 1 170 ? -32.378 27.601 31.065 1.00 40.78 170 VAL A C 1
ATOM 1357 O O . VAL A 1 170 ? -33.429 26.988 30.946 1.00 40.78 170 VAL A O 1
ATOM 1360 N N . ALA A 1 171 ? -31.804 27.900 32.241 1.00 48.16 171 ALA A N 1
ATOM 1361 C CA . ALA A 1 171 ? -32.359 27.851 33.599 1.00 48.16 171 ALA A CA 1
ATOM 1362 C C . ALA A 1 171 ? -33.800 27.320 33.730 1.00 48.16 171 ALA A C 1
ATOM 1364 O O . ALA A 1 171 ? -34.765 28.084 33.709 1.00 48.16 171 ALA A O 1
ATOM 1365 N N . ALA A 1 172 ? -33.927 26.017 33.976 1.00 36.97 172 ALA A N 1
ATOM 1366 C CA . ALA A 1 172 ? -35.006 25.538 34.820 1.00 36.97 172 ALA A CA 1
ATOM 1367 C C . ALA A 1 172 ? -34.621 25.866 36.266 1.00 36.97 172 ALA A C 1
ATOM 1369 O O . ALA A 1 172 ? -33.467 25.682 36.662 1.00 36.97 172 ALA A O 1
ATOM 1370 N N . VAL A 1 173 ? -35.580 26.391 37.028 1.00 43.31 173 VAL A N 1
ATOM 1371 C CA . VAL A 1 173 ? -35.529 26.415 38.492 1.00 43.31 173 VAL A CA 1
ATOM 1372 C C . VAL A 1 173 ? -34.950 25.085 38.956 1.00 43.31 173 VAL A C 1
ATOM 1374 O O . VAL A 1 173 ? -35.369 24.029 38.483 1.00 43.31 173 VAL A O 1
ATOM 1377 N N . GLN A 1 174 ? -33.949 25.153 39.825 1.00 41.09 174 GLN A N 1
ATOM 1378 C CA . GLN A 1 174 ? -33.390 23.990 40.486 1.00 41.09 174 GLN A CA 1
ATOM 1379 C C . GLN A 1 174 ? -34.487 23.429 41.404 1.00 41.09 174 GLN A C 1
ATOM 1381 O O . GLN A 1 174 ? -34.540 23.745 42.585 1.00 41.09 174 GLN A O 1
ATOM 1386 N N . GLU A 1 175 ? -35.418 22.651 40.848 1.00 46.91 175 GLU A N 1
ATOM 1387 C CA . GLU A 1 175 ? -36.011 21.574 41.623 1.00 46.91 175 GLU A CA 1
ATOM 1388 C C . GLU A 1 175 ? -34.854 20.624 41.891 1.00 46.91 175 GLU A C 1
ATOM 1390 O O . GLU A 1 175 ? -34.229 20.099 40.965 1.00 46.91 175 GLU A O 1
ATOM 1395 N N . GLU A 1 176 ? -34.486 20.510 43.162 1.00 43.62 176 GLU A N 1
ATOM 1396 C CA . GLU A 1 176 ? -33.530 19.516 43.607 1.00 43.62 176 GLU A CA 1
ATOM 1397 C C . GLU A 1 176 ? -34.058 18.142 43.175 1.00 43.62 176 GLU A C 1
ATOM 1399 O O . GLU A 1 176 ? -34.975 17.573 43.758 1.00 43.62 176 GLU A O 1
ATOM 1404 N N . LEU A 1 177 ? -33.519 17.627 42.076 1.00 45.47 177 LEU A N 1
ATOM 1405 C CA . LEU A 1 177 ? -33.842 16.290 41.612 1.00 45.47 177 LEU A CA 1
ATOM 1406 C C . LEU A 1 177 ? -33.326 15.286 42.645 1.00 45.47 177 LEU A C 1
ATOM 1408 O O . LEU A 1 177 ? -32.220 15.479 43.168 1.00 45.47 177 LEU A O 1
ATOM 1412 N N . PRO A 1 178 ? -34.090 14.219 42.937 1.00 45.78 178 PRO A N 1
ATOM 1413 C CA . PRO A 1 178 ? -33.703 13.254 43.941 1.00 45.78 178 PRO A CA 1
ATOM 1414 C C . PRO A 1 178 ? -32.301 12.722 43.688 1.00 45.78 178 PRO A C 1
ATOM 1416 O O . PRO A 1 178 ? -31.965 12.265 42.591 1.00 45.78 178 PRO A O 1
ATOM 1419 N N . LYS A 1 179 ? -31.471 12.778 44.724 1.00 46.72 179 LYS A N 1
ATOM 1420 C CA . LYS A 1 179 ? -30.102 12.289 44.656 1.00 46.72 179 LYS A CA 1
ATOM 1421 C C . LYS A 1 179 ? -30.159 10.767 44.726 1.00 46.72 179 LYS A C 1
ATOM 1423 O O . LYS A 1 179 ? -30.703 10.207 45.677 1.00 46.72 179 LYS A O 1
ATOM 1428 N N . LEU A 1 180 ? -29.638 10.097 43.698 1.00 37.38 180 LEU A N 1
ATOM 1429 C CA . LEU A 1 180 ? -29.494 8.646 43.721 1.00 37.38 180 LEU A CA 1
ATOM 1430 C C . LEU A 1 180 ? -28.299 8.290 44.603 1.00 37.38 180 LEU A C 1
ATOM 1432 O O . LEU A 1 180 ? -27.146 8.523 44.234 1.00 37.38 180 LEU A O 1
ATOM 1436 N N . GLU A 1 181 ? -28.584 7.705 45.756 1.00 49.28 181 GLU A N 1
ATOM 1437 C CA . GLU A 1 181 ? -27.578 7.044 46.574 1.00 49.28 181 GLU A CA 1
ATOM 1438 C C . GLU A 1 181 ? -27.563 5.560 46.204 1.00 49.28 181 GLU A C 1
ATOM 1440 O O . GLU A 1 181 ? -28.610 4.916 46.084 1.00 49.28 181 GLU A O 1
ATOM 1445 N N . PHE A 1 182 ? -26.369 5.008 45.997 1.00 37.78 182 PHE A N 1
ATOM 1446 C CA . PHE A 1 182 ? -26.191 3.574 45.820 1.00 37.78 182 PHE A CA 1
ATOM 1447 C C . PHE A 1 182 ? -25.363 3.029 46.977 1.00 37.78 182 PHE A C 1
ATOM 1449 O O . PHE A 1 182 ? -24.370 3.624 47.395 1.00 37.78 182 PHE A O 1
ATOM 1456 N N . VAL A 1 183 ? -25.777 1.874 47.488 1.00 45.41 183 VAL A N 1
ATOM 1457 C CA . VAL A 1 183 ? -25.019 1.115 48.481 1.00 45.41 183 VAL A CA 1
ATOM 1458 C C . VAL A 1 183 ? -24.605 -0.186 47.815 1.00 45.41 183 VAL A C 1
ATOM 1460 O O . VAL A 1 183 ? -25.456 -1.012 47.484 1.00 45.41 183 VAL A O 1
ATOM 1463 N N . GLU A 1 184 ? -23.303 -0.361 47.591 1.00 42.28 184 GLU A N 1
ATOM 1464 C CA . GLU A 1 184 ? -22.760 -1.656 47.184 1.00 42.28 184 GLU A CA 1
ATOM 1465 C C . GLU A 1 184 ? -22.638 -2.544 48.427 1.00 42.28 184 GLU A C 1
ATOM 1467 O O . GLU A 1 184 ? -22.023 -2.159 49.424 1.00 42.28 184 GLU A O 1
ATOM 1472 N N . LYS A 1 185 ? -23.242 -3.732 48.376 1.00 49.22 185 LYS A N 1
ATOM 1473 C CA . LYS A 1 185 ? -23.010 -4.791 49.360 1.00 49.22 185 LYS A CA 1
ATOM 1474 C C . LYS A 1 185 ? -22.473 -6.019 48.645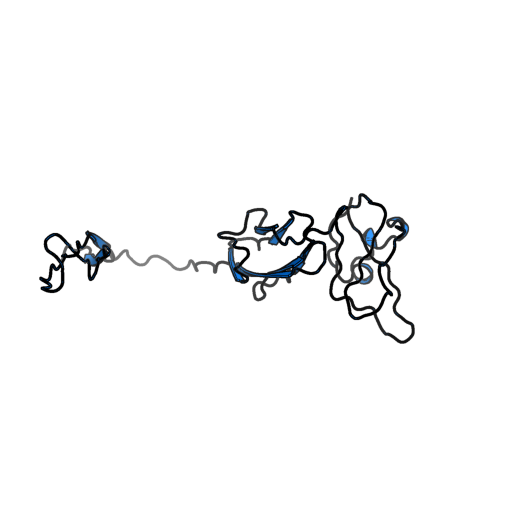 1.00 49.22 185 LYS A C 1
ATOM 1476 O O . LYS A 1 185 ? -23.040 -6.468 47.648 1.00 49.22 185 LYS A O 1
ATOM 1481 N N . ASP A 1 186 ? -21.393 -6.566 49.184 1.00 47.81 186 ASP A N 1
ATOM 1482 C CA . ASP A 1 186 ? -20.850 -7.838 48.730 1.00 47.81 186 ASP A CA 1
ATOM 1483 C C . ASP A 1 186 ? -21.801 -8.966 49.142 1.00 47.81 186 ASP A C 1
ATOM 1485 O O . ASP A 1 186 ? -22.085 -9.161 50.328 1.00 47.81 186 ASP A O 1
ATOM 1489 N N . LEU A 1 187 ? -22.307 -9.719 48.163 1.00 46.84 187 LEU A N 1
ATOM 1490 C CA . LEU A 1 187 ? -23.071 -10.931 48.431 1.00 46.84 187 LEU A CA 1
ATOM 1491 C C . LEU A 1 187 ? -22.104 -12.112 48.515 1.00 46.84 187 LEU A C 1
ATOM 1493 O O . LEU A 1 187 ? -21.615 -12.623 47.504 1.00 46.84 187 LEU A O 1
ATOM 1497 N N . ALA A 1 188 ? -21.836 -12.558 49.741 1.00 50.09 188 ALA A N 1
ATOM 1498 C CA . ALA A 1 188 ? -21.141 -13.815 49.975 1.00 50.09 188 ALA A CA 1
ATOM 1499 C C . ALA A 1 188 ? -22.033 -14.987 49.534 1.00 50.09 188 ALA A C 1
ATOM 1501 O O . ALA A 1 188 ? -23.208 -15.064 49.903 1.00 50.09 188 ALA A O 1
ATOM 1502 N N . TYR A 1 189 ? -21.483 -15.917 48.754 1.00 54.72 189 TYR A N 1
ATOM 1503 C CA . TYR A 1 189 ? -22.195 -17.143 48.410 1.00 54.72 189 TYR A CA 1
ATOM 1504 C C . TYR A 1 189 ? -22.211 -18.100 49.611 1.00 54.72 189 TYR A C 1
ATOM 1506 O O . TYR A 1 189 ? -21.291 -18.118 50.429 1.00 54.72 189 TYR A O 1
ATOM 1514 N N . LYS A 1 190 ? -23.263 -18.917 49.721 1.00 53.94 190 LYS A N 1
ATOM 1515 C CA . LYS A 1 190 ? -23.304 -20.035 50.670 1.00 53.94 190 LYS A CA 1
ATOM 1516 C C . LYS A 1 190 ? -22.807 -21.299 49.983 1.00 53.94 190 LYS A C 1
ATOM 1518 O O . LYS A 1 190 ? -23.420 -21.749 49.019 1.00 53.94 190 LYS A O 1
ATOM 1523 N N . THR A 1 191 ? -21.739 -21.885 50.509 1.00 55.94 191 THR A N 1
ATOM 1524 C CA . THR A 1 191 ? -21.317 -23.243 50.157 1.00 55.94 191 THR A CA 1
ATOM 1525 C C . THR A 1 191 ? -22.382 -24.230 50.632 1.00 55.94 191 THR A C 1
ATOM 1527 O O . THR A 1 191 ? -22.774 -24.208 51.800 1.00 55.94 191 THR A O 1
ATOM 1530 N N . VAL A 1 192 ? -22.880 -25.075 49.728 1.00 52.75 192 VAL A N 1
ATOM 1531 C CA . VAL A 1 192 ? -23.806 -26.163 50.061 1.00 52.75 192 VAL A CA 1
ATOM 1532 C C . VAL A 1 192 ? -23.025 -27.466 50.002 1.00 52.75 192 VAL A C 1
ATOM 1534 O O . VAL A 1 192 ? -22.631 -27.912 48.930 1.00 52.75 192 VAL A O 1
ATOM 1537 N N . GLU A 1 193 ? -22.794 -28.070 51.161 1.00 58.34 193 GLU A N 1
ATOM 1538 C CA . GLU A 1 193 ? -22.155 -29.379 51.258 1.00 58.34 193 GLU A CA 1
ATOM 1539 C C . GLU A 1 193 ? -23.220 -30.475 51.203 1.00 58.34 193 GLU A C 1
ATOM 1541 O O . GLU A 1 193 ? -24.159 -30.500 52.004 1.00 58.34 193 GLU A O 1
ATOM 1546 N N . LYS A 1 194 ? -23.078 -31.399 50.252 1.00 59.41 194 LYS A N 1
ATOM 1547 C CA . LYS A 1 194 ? -23.962 -32.553 50.102 1.00 59.41 194 LYS A CA 1
ATOM 1548 C C . LYS A 1 194 ? -23.165 -33.825 50.367 1.00 59.41 194 LYS A C 1
ATOM 1550 O O . LYS A 1 194 ? -22.092 -34.016 49.807 1.00 59.41 194 LYS A O 1
ATOM 1555 N N . LYS A 1 195 ? -23.682 -34.696 51.238 1.00 59.72 195 LYS A N 1
ATOM 1556 C CA . LYS A 1 195 ? -23.063 -36.000 51.511 1.00 59.72 195 LYS A CA 1
ATOM 1557 C C . LYS A 1 195 ? -23.280 -36.925 50.316 1.00 59.72 195 LYS A C 1
ATOM 1559 O O . LYS A 1 195 ? -24.425 -37.178 49.945 1.00 59.72 195 LYS A O 1
ATOM 1564 N N . ASP A 1 196 ? -22.187 -37.442 49.770 1.00 60.81 196 ASP A N 1
ATOM 1565 C CA . ASP A 1 196 ? -22.167 -38.434 48.698 1.00 60.81 196 ASP A CA 1
ATOM 1566 C C . ASP A 1 196 ? -21.534 -39.723 49.237 1.00 60.81 196 ASP A C 1
ATOM 1568 O O . ASP A 1 196 ? -20.391 -39.728 49.689 1.00 60.81 196 ASP A O 1
ATOM 1572 N N . SER A 1 197 ? -22.296 -40.818 49.231 1.00 63.38 197 SER A N 1
ATOM 1573 C CA . SER A 1 197 ? -21.856 -42.127 49.728 1.00 63.38 197 SER A CA 1
ATOM 1574 C C . SER A 1 197 ? -20.914 -42.866 48.771 1.00 63.38 197 SER A C 1
ATOM 1576 O O . SER A 1 197 ? -20.527 -43.994 49.066 1.00 63.38 197 SER A O 1
ATOM 1578 N N . THR A 1 198 ? -20.585 -42.271 47.622 1.00 64.25 198 THR A N 1
ATOM 1579 C CA . THR A 1 198 ? -19.651 -42.828 46.632 1.00 64.25 198 THR A CA 1
ATOM 1580 C C . THR A 1 198 ? -18.218 -42.299 46.772 1.00 64.25 198 THR A C 1
ATOM 1582 O O . THR A 1 198 ? -17.324 -42.823 46.111 1.00 64.25 198 THR A O 1
ATOM 1585 N N . LEU A 1 199 ? -17.978 -41.310 47.647 1.00 58.19 199 LEU A N 1
ATOM 1586 C CA . LEU A 1 199 ? -16.641 -40.789 47.960 1.00 58.19 199 LEU A CA 1
ATOM 1587 C C . LEU A 1 199 ? -15.933 -41.667 49.006 1.00 58.19 199 LEU A C 1
ATOM 1589 O O . LEU A 1 199 ? -16.552 -42.106 49.980 1.00 58.19 199 LEU A O 1
ATOM 1593 N N . TYR A 1 200 ? -14.632 -41.917 48.829 1.00 53.12 200 TYR A N 1
ATOM 1594 C CA . TYR A 1 200 ? -13.846 -42.687 49.796 1.00 53.12 200 TYR A CA 1
ATOM 1595 C C . TYR A 1 200 ? -13.584 -41.880 51.081 1.00 53.12 200 TYR A C 1
ATOM 1597 O O . TYR A 1 200 ? -13.623 -40.649 51.092 1.00 53.12 200 TYR A O 1
ATOM 1605 N N . LEU A 1 201 ? -13.327 -42.575 52.199 1.00 49.47 201 LEU A N 1
ATOM 1606 C CA . LEU A 1 201 ? -13.129 -41.947 53.510 1.00 49.47 201 LEU A CA 1
ATOM 1607 C C . LEU A 1 201 ? -11.948 -40.958 53.470 1.00 49.47 201 LEU A C 1
ATOM 1609 O O . LEU A 1 201 ? -10.795 -41.374 53.400 1.00 49.47 201 LEU A O 1
ATOM 1613 N N . GLY A 1 202 ? -12.253 -39.658 53.544 1.00 53.16 202 GLY A N 1
ATOM 1614 C CA . GLY A 1 202 ? -11.276 -38.564 53.488 1.00 53.16 202 GLY A CA 1
ATOM 1615 C C . GLY A 1 202 ? -11.278 -37.749 52.188 1.00 53.16 202 GLY A C 1
ATOM 1616 O O . GLY A 1 202 ? -10.534 -36.776 52.106 1.00 53.16 202 GLY A O 1
ATOM 1617 N N . GLU A 1 203 ? -12.103 -38.099 51.196 1.00 49.56 203 GLU A N 1
ATOM 1618 C CA . GLU A 1 203 ? -12.215 -37.358 49.933 1.00 49.56 203 GLU A CA 1
ATOM 1619 C C . GLU A 1 203 ? -13.356 -36.329 49.945 1.00 49.56 203 GLU A C 1
ATOM 1621 O O . GLU A 1 203 ? -14.470 -36.611 50.392 1.00 49.56 203 GLU A O 1
ATOM 1626 N N . THR A 1 204 ? -13.096 -35.146 49.378 1.00 54.19 204 THR A N 1
ATOM 1627 C CA . THR A 1 204 ? -14.095 -34.087 49.163 1.00 54.19 204 THR A CA 1
ATOM 1628 C C . THR A 1 204 ? -14.107 -33.700 47.686 1.00 54.19 204 THR A C 1
ATOM 1630 O O . THR A 1 204 ? -13.053 -33.429 47.110 1.00 54.19 204 THR A O 1
ATOM 1633 N N . ARG A 1 205 ? -15.289 -33.639 47.060 1.00 52.19 205 ARG A N 1
ATOM 1634 C CA . ARG A 1 205 ? -15.460 -33.212 45.662 1.00 52.19 205 ARG A CA 1
ATOM 1635 C C . ARG A 1 205 ? -16.353 -31.974 45.594 1.00 52.19 205 ARG A C 1
ATOM 1637 O O . ARG A 1 205 ? -17.445 -31.970 46.150 1.00 52.19 205 ARG A O 1
ATOM 1644 N N . VAL A 1 206 ? -15.886 -30.930 44.910 1.00 57.41 206 VAL A N 1
ATOM 1645 C CA . VAL A 1 206 ? -16.628 -29.672 44.720 1.00 57.41 206 VAL A CA 1
ATOM 1646 C C . VAL A 1 206 ? -17.578 -29.823 43.526 1.00 57.41 206 VAL A C 1
ATOM 1648 O O . VAL A 1 206 ? -17.117 -30.024 42.405 1.00 57.41 206 VAL A O 1
ATOM 1651 N N . GLU A 1 207 ? -18.895 -29.748 43.754 1.00 52.78 207 GLU A N 1
ATOM 1652 C CA . GLU A 1 207 ? -19.902 -29.775 42.673 1.00 52.78 207 GLU A CA 1
ATOM 1653 C C . GLU A 1 207 ? -20.108 -28.397 42.028 1.00 52.78 207 GLU A C 1
ATOM 1655 O O . GLU A 1 207 ? -20.319 -28.309 40.819 1.00 52.78 207 GLU A O 1
ATOM 1660 N N . GLN A 1 208 ? -20.030 -27.316 42.811 1.00 46.09 208 GLN A N 1
ATOM 1661 C CA . GLN A 1 208 ? -20.203 -25.953 42.314 1.00 46.09 208 GLN A CA 1
ATOM 1662 C C . GLN A 1 208 ? -19.485 -24.943 43.218 1.00 46.09 208 GLN A C 1
ATOM 1664 O O . GLN A 1 208 ? -19.702 -24.920 44.428 1.00 46.09 208 GLN A O 1
ATOM 1669 N N . GLU A 1 209 ? -18.659 -24.082 42.624 1.00 52.53 209 GLU A N 1
ATOM 1670 C CA . GLU A 1 209 ? -18.003 -22.963 43.306 1.00 52.53 209 GLU A CA 1
ATOM 1671 C C . GLU A 1 209 ? -18.682 -21.651 42.883 1.00 52.53 209 GLU A C 1
ATOM 1673 O O . GLU A 1 209 ? -18.800 -21.346 41.693 1.00 52.53 209 GLU A O 1
ATOM 1678 N N . GLY A 1 210 ? -19.202 -20.892 43.850 1.00 53.16 210 GLY A N 1
ATOM 1679 C CA . GLY A 1 210 ? -19.823 -19.595 43.587 1.00 53.16 210 GLY A CA 1
ATOM 1680 C C . GLY A 1 210 ? -18.769 -18.519 43.316 1.00 53.16 210 GLY A C 1
ATOM 1681 O O . GLY A 1 210 ? -17.758 -18.450 44.009 1.00 53.16 210 GLY A O 1
ATOM 1682 N N . LYS A 1 211 ? -19.009 -17.635 42.340 1.00 54.41 211 LYS A N 1
ATOM 1683 C CA . LYS A 1 211 ? -18.250 -16.379 42.193 1.00 54.41 211 LYS A CA 1
ATOM 1684 C C . LYS A 1 211 ? -19.002 -15.247 42.890 1.00 54.41 211 LYS A C 1
ATOM 1686 O O . LYS A 1 211 ? -20.227 -15.198 42.819 1.00 54.41 211 LYS A O 1
ATOM 1691 N N . VAL A 1 212 ? -18.270 -14.352 43.559 1.00 54.81 212 VAL A N 1
ATOM 1692 C CA . VAL A 1 212 ? -18.841 -13.205 44.288 1.00 54.81 212 VAL A CA 1
ATOM 1693 C C . VAL A 1 212 ? -19.668 -12.345 43.330 1.00 54.81 212 VAL A C 1
ATOM 1695 O O . VAL A 1 212 ? -19.144 -11.816 42.350 1.00 54.81 212 VAL A O 1
ATOM 1698 N N . GLY A 1 213 ? -20.965 -12.231 43.611 1.00 52.06 213 GLY A N 1
ATOM 1699 C CA . GLY A 1 213 ? -21.870 -11.318 42.921 1.00 52.06 213 GLY A CA 1
ATOM 1700 C C . GLY A 1 213 ? -21.949 -9.983 43.658 1.00 52.06 213 GLY A C 1
ATOM 1701 O O . GLY A 1 213 ? -21.809 -9.932 44.880 1.00 52.06 213 GLY A O 1
ATOM 1702 N N . LYS A 1 214 ? -22.191 -8.898 42.920 1.00 50.50 214 LYS A N 1
ATOM 1703 C CA . LYS A 1 214 ? -22.461 -7.575 43.494 1.00 50.50 214 LYS A CA 1
ATOM 1704 C C . LYS A 1 214 ? -23.934 -7.245 43.316 1.00 50.50 214 LYS A C 1
ATOM 1706 O O . LYS A 1 214 ? -24.423 -7.244 42.188 1.00 50.50 214 LYS A O 1
ATOM 1711 N N . GLU A 1 215 ? -24.626 -6.950 44.409 1.00 41.41 215 GLU A N 1
ATOM 1712 C CA . GLU A 1 215 ? -25.974 -6.385 44.359 1.00 41.41 215 GLU A CA 1
ATOM 1713 C C . GLU A 1 215 ? -25.879 -4.862 44.460 1.00 41.41 215 GLU A C 1
ATOM 1715 O O . GLU A 1 215 ? -25.172 -4.321 45.314 1.00 41.41 215 GLU A O 1
ATOM 1720 N N . ARG A 1 216 ? -26.573 -4.166 43.556 1.00 45.53 216 ARG A N 1
ATOM 1721 C CA . ARG A 1 216 ? -26.687 -2.706 43.559 1.00 45.53 216 ARG A CA 1
ATOM 1722 C C . ARG A 1 216 ? -28.133 -2.332 43.825 1.00 45.53 216 ARG A C 1
ATOM 1724 O O . ARG A 1 216 ? -29.001 -2.598 42.997 1.00 45.53 216 ARG A O 1
ATOM 1731 N N . ILE A 1 217 ? -28.368 -1.712 44.975 1.00 47.62 217 ILE A N 1
ATOM 1732 C CA . ILE A 1 217 ? -29.664 -1.146 45.343 1.00 47.62 217 ILE A CA 1
ATOM 1733 C C . ILE A 1 217 ? -29.601 0.353 45.066 1.00 47.62 217 ILE A C 1
ATOM 1735 O O . ILE A 1 217 ? -28.690 1.036 45.541 1.00 47.62 217 ILE A O 1
ATOM 1739 N N . PHE A 1 218 ? -30.562 0.846 44.290 1.00 40.34 218 PHE A N 1
ATOM 1740 C CA . PHE A 1 218 ? -30.709 2.260 43.974 1.00 40.34 218 PHE A CA 1
ATOM 1741 C C . PHE A 1 218 ? -31.839 2.839 44.821 1.00 40.34 218 PHE A C 1
ATOM 1743 O O . PHE A 1 218 ? -32.976 2.381 44.713 1.00 40.34 218 PHE A O 1
ATOM 1750 N N . THR A 1 219 ? -31.531 3.844 45.639 1.00 45.06 219 THR A N 1
ATOM 1751 C CA . THR A 1 219 ? -32.539 4.596 46.392 1.00 45.06 219 THR A CA 1
ATOM 1752 C C . THR A 1 219 ? -32.558 6.023 45.866 1.00 45.06 219 THR A C 1
ATOM 1754 O O . THR A 1 219 ? -31.535 6.707 45.874 1.00 45.06 219 THR A O 1
ATOM 1757 N N . ALA A 1 220 ? -33.715 6.467 45.384 1.00 39.25 220 ALA A N 1
ATOM 1758 C CA . ALA A 1 220 ? -33.935 7.856 45.008 1.00 39.25 220 ALA A CA 1
ATOM 1759 C C . ALA A 1 220 ? -34.405 8.622 46.251 1.00 39.25 220 ALA A C 1
ATOM 1761 O O . ALA A 1 220 ? -35.442 8.279 46.809 1.00 39.25 220 ALA A O 1
ATOM 1762 N N . VAL A 1 221 ? -33.642 9.620 46.705 1.00 47.97 221 VAL A N 1
ATOM 1763 C CA . VAL A 1 221 ? -34.007 10.446 47.869 1.00 47.97 221 VAL A CA 1
ATOM 1764 C C . VAL A 1 221 ? -34.397 11.834 47.393 1.00 47.97 221 VAL A C 1
ATOM 1766 O O . VAL A 1 221 ? -33.559 12.538 46.831 1.00 47.97 221 VAL A O 1
ATOM 1769 N N . ASN A 1 222 ? -35.654 12.217 47.616 1.00 44.31 222 ASN A N 1
ATOM 1770 C CA . ASN A 1 222 ? -36.164 13.545 47.280 1.00 44.31 222 ASN A CA 1
ATOM 1771 C C . ASN A 1 222 ? -35.616 14.613 48.258 1.00 44.31 222 ASN A C 1
ATOM 1773 O O . ASN A 1 222 ? -35.312 14.300 49.414 1.00 44.31 222 ASN A O 1
ATOM 1777 N N . PRO A 1 223 ? -35.472 15.871 47.814 1.00 46.91 223 PRO A N 1
ATOM 1778 C CA . PRO A 1 223 ? -34.864 16.968 48.587 1.00 46.91 223 PRO A CA 1
ATOM 1779 C C . PRO A 1 223 ? -35.502 17.317 49.937 1.00 46.91 223 PRO A C 1
ATOM 1781 O O . PRO A 1 223 ? -34.876 17.927 50.797 1.00 46.91 223 PRO A O 1
ATOM 1784 N N . ASP A 1 224 ? -36.743 16.911 50.149 1.00 53.72 224 ASP A N 1
ATOM 1785 C CA . ASP A 1 224 ? -37.551 17.123 51.346 1.00 53.72 224 ASP A CA 1
ATOM 1786 C C . ASP A 1 224 ? -37.353 16.040 52.432 1.00 53.72 224 ASP A C 1
ATOM 1788 O O . ASP A 1 224 ? -37.968 16.103 53.498 1.00 53.72 224 ASP A O 1
ATOM 1792 N N . GLY A 1 225 ? -36.451 15.072 52.213 1.00 45.72 225 GLY A N 1
ATOM 1793 C CA . GLY A 1 225 ? -36.033 14.082 53.218 1.00 45.72 225 GLY A CA 1
ATOM 1794 C C . GLY A 1 225 ? -37.008 12.916 53.431 1.00 45.72 225 GLY A C 1
ATOM 1795 O O . GLY A 1 225 ? -36.848 12.144 54.381 1.00 45.72 225 GLY A O 1
ATOM 1796 N N . GLY A 1 226 ? -38.010 12.769 52.560 1.00 52.19 226 GLY A N 1
ATOM 1797 C CA . GLY A 1 226 ? -38.908 11.613 52.528 1.00 52.19 226 GLY A CA 1
ATOM 1798 C C . GLY A 1 226 ? -38.264 10.399 51.850 1.00 52.19 226 GLY A C 1
ATOM 1799 O O . GLY A 1 226 ? -37.597 10.543 50.827 1.00 52.19 226 GLY A O 1
ATOM 1800 N N . LYS A 1 227 ? -38.457 9.212 52.440 1.00 41.22 227 LYS A N 1
ATOM 1801 C CA . LYS A 1 227 ? -38.040 7.915 51.879 1.00 41.22 227 LYS A CA 1
ATOM 1802 C C . LYS A 1 227 ? -39.034 7.380 50.859 1.00 41.22 227 LYS A C 1
ATOM 1804 O O . LYS A 1 227 ? -40.246 7.613 51.064 1.00 41.22 227 LYS A O 1
#

Foldseek 3Di:
DADQAPPNVCCVVVVVVGPVVDPVVDDDWDKDWPDDPDPDDDIDIDTDDDDDPDDDDDDDDDPPDDDDDDPDDWDWGDDPDWDPDQDKFKDWLNHGDPPDDQVAAEAEDEDEDDFTDIDIGDDRRKTWDWDDPVDLVAWIKIWIATRVRPDIGIHTYRYHYDDPPDDDDDDDDPQPWFDKDKDKDKDDDDDDDDDDPPDDDPDDDRPDDDDIDIDIDIDGAGPVRDD

InterPro domains:
  IPR011098 G5 domain [PF07501] (183-221)
  IPR011098 G5 domain [PS51109] (173-227)
  IPR049487 Beta-galactosidase-like, galactose-binding domain [PF21606] (1-73)

Mean predicted aligned error: 16.54 Å

Secondary structure (DSSP, 8-state):
--PPPTTTTSHHHH-TTSGGG-GGG-----EEESS-S-SSS---EEE-----S---------TTSS----S--------SS------EEEEETTEEPTT--TT--EEEEEESSSPPPEEEEE-TT-EEEEE--S-TTSPEEEEEE-TTS--EEEEEEEEEEPPP------------PPEEEEEEEEEPPPP-----TTS-TT----S--PPPEEEEEEEEE-TT---

Nearest PDB structures (foldseek):
  8q51-assembly1_A  TM=7.743E-01  e=1.019E-02  Niallia circulans
  9eez-assembly1_A  TM=3.667E-01  e=8.556E-01  Homo sapiens
  4ikc-assembly1_A  TM=4.536E-01  e=3.416E+00  Homo sapiens

Solvent-accessible surface area (backbone atoms only — not comparable to full-atom values): 15593 Å² total; per-residue (Å²): 140,86,77,83,59,91,40,69,92,46,31,73,83,75,33,59,84,44,68,88,66,43,70,87,76,58,82,90,76,74,70,48,64,78,59,82,98,60,92,82,71,90,76,55,73,49,59,78,90,78,92,71,98,75,86,84,85,92,80,79,55,57,90,94,48,95,59,79,86,77,92,80,88,86,82,71,73,93,71,96,66,72,38,92,39,66,58,61,45,52,22,48,69,84,36,74,44,82,88,72,47,99,87,60,41,77,45,79,45,78,44,71,90,69,86,74,51,78,50,74,51,71,39,76,56,27,39,77,47,78,49,70,86,87,47,68,92,47,53,32,38,37,38,31,27,10,54,68,66,79,48,74,50,64,35,36,40,34,46,39,73,63,75,78,78,83,86,81,81,81,86,70,78,82,69,66,68,49,52,73,49,71,57,82,45,83,43,79,72,80,87,82,88,76,95,61,93,85,58,59,97,90,63,85,84,88,91,78,84,80,75,82,48,78,52,80,52,79,45,72,36,43,79,86,74,55,128